Protein AF-A0A7Y2KTC7-F1 (afdb_monomer_lite)

pLDDT: mean 76.43, std 13.85, range [29.02, 93.19]

Structure (mmCIF, N/CA/C/O backbone):
data_AF-A0A7Y2KTC7-F1
#
_entry.id   AF-A0A7Y2KTC7-F1
#
loop_
_atom_site.group_PDB
_atom_site.id
_atom_site.type_symbol
_atom_site.label_atom_id
_atom_site.label_alt_id
_atom_site.label_comp_id
_atom_site.label_asym_id
_atom_site.label_entity_id
_atom_site.label_seq_id
_atom_site.pdbx_PDB_ins_code
_atom_site.Cartn_x
_atom_site.Cartn_y
_atom_site.Cartn_z
_atom_site.occupancy
_atom_site.B_iso_or_equiv
_atom_site.auth_seq_id
_atom_site.auth_comp_id
_atom_site.auth_asym_id
_atom_site.auth_atom_id
_atom_site.pdbx_PDB_model_num
ATOM 1 N N . MET A 1 1 ? -9.717 7.710 -31.235 1.00 51.06 1 MET A N 1
ATOM 2 C CA . MET A 1 1 ? -10.682 7.852 -30.116 1.00 51.06 1 MET A CA 1
ATOM 3 C C . MET A 1 1 ? -11.366 6.528 -29.779 1.00 51.06 1 MET A C 1
ATOM 5 O O . MET A 1 1 ? -11.688 6.333 -28.619 1.00 51.06 1 MET A O 1
ATOM 9 N N . THR A 1 2 ? -11.543 5.620 -30.746 1.00 54.38 2 THR A N 1
ATOM 10 C CA . THR A 1 2 ? -12.075 4.257 -30.553 1.00 54.38 2 THR A CA 1
ATOM 11 C C . THR A 1 2 ? -11.151 3.363 -29.705 1.00 54.38 2 THR A C 1
ATOM 13 O O . THR A 1 2 ? -11.632 2.671 -28.818 1.00 54.38 2 THR A O 1
ATOM 16 N N . ASP A 1 3 ? -9.828 3.496 -29.858 1.00 74.06 3 ASP A N 1
ATOM 17 C CA . ASP A 1 3 ? -8.844 2.606 -29.210 1.00 74.06 3 ASP A CA 1
ATOM 18 C C . ASP A 1 3 ? -8.819 2.660 -27.670 1.00 74.06 3 ASP A C 1
ATOM 20 O O . ASP A 1 3 ? -8.556 1.653 -27.021 1.00 74.06 3 ASP A O 1
ATOM 24 N N . HIS A 1 4 ? -9.120 3.809 -27.050 1.00 81.88 4 HIS A N 1
ATOM 25 C CA . HIS A 1 4 ? -9.095 3.922 -25.581 1.00 81.88 4 HIS A CA 1
ATOM 26 C C . HIS A 1 4 ? -10.311 3.255 -24.928 1.00 81.88 4 HIS A C 1
ATOM 28 O O . HIS A 1 4 ? -10.210 2.731 -23.822 1.00 81.88 4 HIS A O 1
ATOM 34 N N . ILE A 1 5 ? -11.466 3.280 -25.601 1.00 83.12 5 ILE A N 1
ATOM 35 C CA . ILE A 1 5 ? -12.700 2.671 -25.089 1.00 83.12 5 ILE A CA 1
ATOM 36 C C . ILE A 1 5 ? -12.555 1.148 -25.097 1.00 83.12 5 ILE A C 1
ATOM 38 O O . ILE A 1 5 ? -12.873 0.504 -24.099 1.00 83.12 5 ILE A O 1
ATOM 42 N N . ASP A 1 6 ? -12.003 0.595 -26.176 1.00 88.69 6 ASP A N 1
ATOM 43 C CA . ASP A 1 6 ? -11.751 -0.842 -26.297 1.00 88.69 6 ASP A CA 1
ATOM 44 C C . ASP A 1 6 ? -10.731 -1.322 -25.253 1.00 88.69 6 ASP A C 1
ATOM 46 O O . ASP A 1 6 ? -10.907 -2.386 -24.656 1.00 88.69 6 ASP A O 1
ATOM 50 N N . LEU A 1 7 ? -9.704 -0.516 -24.963 1.00 85.44 7 LEU A N 1
ATOM 51 C CA . LEU A 1 7 ? -8.714 -0.825 -23.932 1.00 85.44 7 LEU A CA 1
ATOM 52 C C . LEU A 1 7 ? -9.326 -0.841 -22.521 1.00 85.44 7 LEU A C 1
ATOM 54 O O . LEU A 1 7 ? -9.080 -1.769 -21.753 1.00 85.44 7 LEU A O 1
ATOM 58 N N . ILE A 1 8 ? -10.181 0.135 -22.191 1.00 78.44 8 ILE A N 1
ATOM 59 C CA . ILE A 1 8 ? -10.905 0.171 -20.907 1.00 78.44 8 ILE A CA 1
ATOM 60 C C . ILE A 1 8 ? -11.833 -1.040 -20.768 1.00 78.44 8 ILE A C 1
ATOM 62 O O . ILE A 1 8 ? -11.910 -1.636 -19.696 1.00 78.44 8 ILE A O 1
ATOM 66 N N . GLN A 1 9 ? -12.527 -1.431 -21.838 1.00 80.69 9 GLN A N 1
ATOM 67 C CA . GLN A 1 9 ? -13.406 -2.603 -21.816 1.00 80.69 9 GLN A CA 1
ATOM 68 C C . GLN A 1 9 ? -12.626 -3.904 -21.595 1.00 80.69 9 GLN A C 1
ATOM 70 O O . GLN A 1 9 ? -13.064 -4.757 -20.825 1.00 80.69 9 GLN A O 1
ATOM 75 N N . GLN A 1 10 ? -11.456 -4.047 -22.219 1.00 80.06 10 GLN A N 1
ATOM 76 C CA . GLN A 1 10 ? -10.582 -5.204 -22.011 1.00 80.06 10 GLN A CA 1
ATOM 77 C C . GLN A 1 10 ? -9.998 -5.240 -20.594 1.00 80.06 10 GLN A C 1
ATOM 79 O O . GLN A 1 10 ? -9.960 -6.305 -19.978 1.00 80.06 10 GLN A O 1
ATOM 84 N N . ALA A 1 11 ? -9.590 -4.091 -20.055 1.00 71.56 11 ALA A N 1
ATOM 85 C CA . ALA A 1 11 ? -9.145 -3.966 -18.669 1.00 71.56 11 ALA A CA 1
ATOM 86 C C . ALA A 1 11 ? -10.263 -4.343 -17.684 1.00 71.56 11 ALA A C 1
ATOM 88 O O . ALA A 1 11 ? -10.057 -5.160 -16.791 1.00 71.56 11 ALA A O 1
ATOM 89 N N . ALA A 1 12 ? -11.485 -3.852 -17.907 1.00 69.94 12 ALA A N 1
ATOM 90 C CA . ALA A 1 12 ? -12.654 -4.228 -17.110 1.00 69.94 12 ALA A CA 1
ATOM 91 C C . ALA A 1 12 ? -12.973 -5.735 -17.182 1.00 69.94 12 ALA A C 1
ATOM 93 O O . ALA A 1 12 ? -13.533 -6.291 -16.239 1.00 69.94 12 ALA A O 1
ATOM 94 N N . ALA A 1 13 ? -12.595 -6.404 -18.275 1.00 74.56 13 ALA A N 1
ATOM 95 C CA . ALA A 1 13 ? -12.684 -7.854 -18.424 1.00 74.56 13 ALA A CA 1
ATOM 96 C C . ALA A 1 13 ? -11.501 -8.622 -17.790 1.00 74.56 13 ALA A C 1
ATOM 98 O O . ALA A 1 13 ? -11.444 -9.846 -17.904 1.00 74.56 13 ALA A O 1
ATOM 99 N N . GLY A 1 14 ? -10.568 -7.933 -17.123 1.00 69.75 14 GLY A N 1
ATOM 100 C CA . GLY A 1 14 ? -9.424 -8.525 -16.425 1.00 69.75 14 GLY A CA 1
ATOM 101 C C . GLY A 1 14 ? -8.171 -8.717 -17.283 1.00 69.75 14 GLY A C 1
ATOM 102 O O . GLY A 1 14 ? -7.287 -9.476 -16.897 1.00 69.75 14 GLY A O 1
ATOM 103 N N . SER A 1 15 ? -8.075 -8.069 -18.449 1.00 84.25 15 SER A N 1
ATOM 104 C CA . SER A 1 15 ? -6.897 -8.190 -19.315 1.00 84.25 15 SER A CA 1
ATOM 105 C C . SER A 1 15 ? -5.696 -7.435 -18.741 1.00 84.25 15 SER A C 1
ATOM 107 O O . SER A 1 15 ? -5.665 -6.204 -18.721 1.00 84.25 15 SER A O 1
ATOM 109 N N . THR A 1 16 ? -4.666 -8.176 -18.334 1.00 83.94 16 THR A N 1
ATOM 110 C CA . THR A 1 16 ? -3.418 -7.615 -17.805 1.00 83.94 16 THR A CA 1
ATOM 111 C C . THR A 1 16 ? -2.687 -6.727 -18.813 1.00 83.94 16 THR A C 1
ATOM 113 O O . THR A 1 16 ? -2.241 -5.638 -18.461 1.00 83.94 16 THR A O 1
ATOM 116 N N . SER A 1 17 ? -2.627 -7.127 -20.087 1.00 89.31 17 SER A N 1
ATOM 117 C CA . SER A 1 17 ? -2.012 -6.303 -21.137 1.00 89.31 17 SER A CA 1
ATOM 118 C C . SER A 1 17 ? -2.789 -5.009 -21.382 1.00 89.31 17 SER A C 1
ATOM 120 O O . SER A 1 17 ? -2.190 -3.976 -21.673 1.00 89.31 17 SER A O 1
ATOM 122 N N . ALA A 1 18 ? -4.115 -5.029 -21.204 1.00 85.69 18 ALA A N 1
ATOM 123 C CA . ALA A 1 18 ? -4.920 -3.816 -21.268 1.00 85.69 18 ALA A CA 1
ATOM 124 C C . ALA A 1 18 ? -4.661 -2.891 -20.070 1.00 85.69 18 ALA A C 1
ATOM 126 O O . ALA A 1 18 ? -4.586 -1.677 -20.256 1.00 85.69 18 ALA A O 1
ATOM 127 N N . HIS A 1 19 ? -4.462 -3.441 -18.865 1.00 81.81 19 HIS A N 1
ATOM 128 C CA . HIS A 1 19 ? -4.018 -2.653 -17.712 1.00 81.81 19 HIS A CA 1
ATOM 129 C C . HIS A 1 19 ? -2.671 -1.973 -17.980 1.00 81.81 19 HIS A C 1
ATOM 131 O O . HIS A 1 19 ? -2.561 -0.771 -17.759 1.00 81.81 19 HIS A O 1
ATOM 137 N N . LEU A 1 20 ? -1.683 -2.694 -18.521 1.00 88.88 20 LEU A N 1
ATOM 138 C CA . LEU A 1 20 ? -0.385 -2.113 -18.890 1.00 88.88 20 LEU A CA 1
ATOM 139 C C . LEU A 1 20 ? -0.523 -1.017 -19.957 1.00 88.88 20 LEU A C 1
ATOM 141 O O . LEU A 1 20 ? 0.034 0.064 -19.802 1.00 88.88 20 LEU A O 1
ATOM 145 N N . GLY A 1 21 ? -1.360 -1.223 -20.977 1.00 89.19 21 GLY A N 1
ATOM 146 C CA . GLY A 1 21 ? -1.648 -0.171 -21.956 1.00 89.19 21 GLY A CA 1
ATOM 147 C C . GLY A 1 21 ? -2.273 1.086 -21.329 1.00 89.19 21 GLY A C 1
ATOM 148 O O . GLY A 1 21 ? -1.999 2.203 -21.767 1.00 89.19 21 GLY A O 1
ATOM 149 N N . LEU A 1 22 ? -3.101 0.935 -20.288 1.00 88.00 22 LEU A N 1
ATOM 150 C CA . LEU A 1 22 ? -3.673 2.069 -19.551 1.00 88.00 22 LEU A CA 1
ATOM 151 C C . LEU A 1 22 ? -2.637 2.779 -18.669 1.00 88.00 22 LEU A C 1
ATOM 153 O O . LEU A 1 22 ? -2.739 3.996 -18.502 1.00 88.00 22 LEU A O 1
ATOM 157 N N . VAL A 1 23 ? -1.631 2.059 -18.155 1.00 89.25 23 VAL A N 1
ATOM 158 C CA . VAL A 1 23 ? -0.456 2.661 -17.500 1.00 89.25 23 VAL A CA 1
ATOM 159 C C . VAL A 1 23 ? 0.276 3.571 -18.486 1.00 89.25 23 VAL A C 1
ATOM 161 O O . VAL A 1 23 ? 0.464 4.754 -18.197 1.00 89.25 23 VAL A O 1
ATOM 164 N N . ASP A 1 24 ? 0.604 3.062 -19.675 1.00 92.69 24 ASP A N 1
ATOM 165 C CA . ASP A 1 24 ? 1.323 3.823 -20.703 1.00 92.69 24 ASP A CA 1
ATOM 166 C C . ASP A 1 24 ? 0.548 5.068 -21.150 1.00 92.69 24 ASP A C 1
ATOM 168 O O . ASP A 1 24 ? 1.111 6.163 -21.245 1.00 92.69 24 ASP A O 1
ATOM 172 N N . LEU A 1 25 ? -0.766 4.935 -21.370 1.00 92.75 25 LEU A N 1
ATOM 173 C CA . LEU A 1 25 ? -1.628 6.068 -21.714 1.00 92.75 25 LEU A CA 1
ATOM 174 C C . LEU A 1 25 ? -1.665 7.122 -20.605 1.00 92.75 25 LEU A C 1
ATOM 176 O O . LEU A 1 25 ? -1.622 8.320 -20.899 1.00 92.75 25 LEU A O 1
ATOM 180 N N . ALA A 1 26 ? -1.740 6.698 -19.342 1.00 88.44 26 ALA A N 1
ATOM 181 C CA . ALA A 1 26 ? -1.737 7.612 -18.210 1.00 88.44 26 ALA A CA 1
ATOM 182 C C . ALA A 1 26 ? -0.411 8.379 -18.127 1.00 88.44 26 ALA A C 1
ATOM 184 O O . ALA A 1 26 ? -0.434 9.609 -18.028 1.00 88.44 26 ALA A O 1
ATOM 185 N N . ILE A 1 27 ? 0.733 7.696 -18.246 1.00 90.06 27 ILE A N 1
ATOM 186 C CA . ILE A 1 27 ? 2.069 8.317 -18.255 1.00 90.06 27 ILE A CA 1
ATOM 187 C C . ILE A 1 27 ? 2.203 9.297 -19.431 1.00 90.06 27 ILE A C 1
ATOM 189 O O . ILE A 1 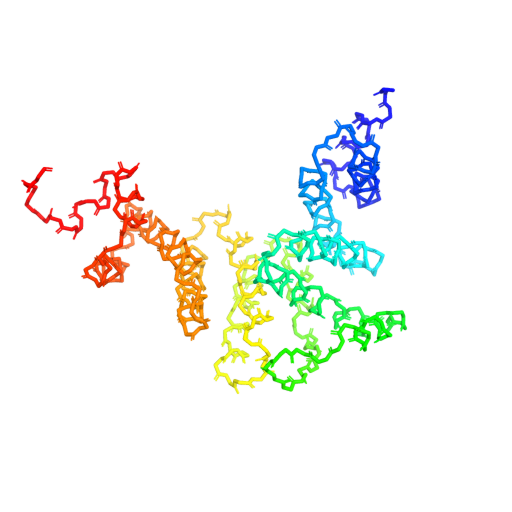27 ? 2.615 10.445 -19.242 1.00 90.06 27 ILE A O 1
ATOM 193 N N . ALA A 1 28 ? 1.785 8.896 -20.635 1.00 91.31 28 ALA A N 1
ATOM 194 C CA . ALA A 1 28 ? 1.835 9.738 -21.831 1.00 91.31 28 ALA A CA 1
ATOM 195 C C . ALA A 1 28 ? 0.956 10.998 -21.712 1.00 91.31 28 ALA A C 1
ATOM 197 O O . ALA A 1 28 ? 1.324 12.075 -22.196 1.00 91.31 28 ALA A O 1
ATOM 198 N N . ALA A 1 29 ? -0.194 10.904 -21.039 1.00 88.44 29 ALA A N 1
ATOM 199 C CA . ALA A 1 29 ? -1.057 12.056 -20.784 1.00 88.44 29 ALA A CA 1
ATOM 200 C C . ALA A 1 29 ? -0.386 13.089 -19.861 1.00 88.44 29 ALA A C 1
ATOM 202 O O . ALA A 1 29 ? -0.484 14.291 -20.121 1.00 88.44 29 ALA A O 1
ATOM 203 N N . GLY A 1 30 ? 0.349 12.634 -18.841 1.00 86.75 30 GLY A N 1
ATOM 204 C CA . GLY A 1 30 ? 1.142 13.504 -17.970 1.00 86.75 30 GLY A CA 1
ATOM 205 C C . GLY A 1 30 ? 2.326 14.131 -18.702 1.00 86.75 30 GLY A C 1
ATOM 206 O O . GLY A 1 30 ? 2.503 15.347 -18.654 1.00 86.75 30 GLY A O 1
ATOM 207 N N . ALA A 1 31 ? 3.091 13.326 -19.446 1.00 89.19 31 ALA A N 1
ATOM 208 C CA . ALA A 1 31 ? 4.251 13.791 -20.211 1.00 89.19 31 ALA A CA 1
ATOM 209 C C . ALA A 1 31 ? 3.885 14.819 -21.296 1.00 89.19 31 ALA A C 1
ATOM 211 O O . ALA A 1 31 ? 4.659 15.732 -21.577 1.00 89.19 31 ALA A O 1
ATOM 212 N N . SER A 1 32 ? 2.695 14.698 -21.892 1.00 92.50 32 SER A N 1
ATOM 213 C CA . SER A 1 32 ? 2.192 15.641 -22.899 1.00 92.50 32 SER A CA 1
ATOM 214 C C . SER A 1 32 ? 1.527 16.892 -22.311 1.00 92.50 32 SER A C 1
ATOM 216 O O . SER A 1 32 ? 1.169 17.797 -23.063 1.00 92.50 32 SER A O 1
ATOM 218 N N . GLY A 1 33 ? 1.341 16.958 -20.987 1.00 90.50 33 GLY A N 1
ATOM 219 C CA . GLY A 1 33 ? 0.631 18.052 -20.318 1.00 90.50 33 GLY A CA 1
ATOM 220 C C . GLY A 1 33 ? -0.887 18.039 -20.528 1.00 90.50 33 GLY A C 1
ATOM 221 O O . GLY A 1 33 ? -1.554 19.030 -20.236 1.00 90.50 33 GLY A O 1
ATOM 222 N N . SER A 1 34 ? -1.444 16.929 -21.024 1.00 88.81 34 SER A N 1
ATOM 223 C CA . SER A 1 34 ? -2.890 16.768 -21.234 1.00 88.81 34 SER A CA 1
ATOM 224 C C . SER A 1 34 ? -3.669 16.672 -19.915 1.00 88.81 34 SER A C 1
ATOM 226 O O . SER A 1 34 ? -4.859 16.980 -19.876 1.00 88.81 34 SER A O 1
ATOM 228 N N . CYS A 1 35 ? -3.006 16.268 -18.830 1.00 90.25 35 CYS A N 1
ATOM 229 C CA . CYS A 1 35 ? -3.513 16.323 -17.459 1.00 90.25 35 CYS A CA 1
ATOM 230 C C . CYS A 1 35 ? -2.395 16.719 -16.486 1.00 90.25 35 CYS A C 1
ATOM 232 O O . CYS A 1 35 ? -1.223 16.816 -16.866 1.00 90.25 35 CYS A O 1
ATOM 234 N N . ARG A 1 36 ? -2.740 16.976 -15.216 1.00 88.56 36 ARG A N 1
ATOM 235 C CA . ARG A 1 36 ? -1.712 17.269 -14.209 1.00 88.56 36 ARG A CA 1
ATOM 236 C C . ARG A 1 36 ? -0.870 16.019 -13.971 1.00 88.56 36 ARG A C 1
ATOM 238 O O . ARG A 1 36 ? -1.403 14.918 -13.888 1.00 88.56 36 ARG A O 1
ATOM 245 N N . GLN A 1 37 ? 0.432 16.197 -13.763 1.00 87.94 37 GLN A N 1
ATOM 246 C CA . GLN A 1 37 ? 1.355 15.080 -13.543 1.00 87.94 37 GLN A CA 1
ATOM 247 C C . GLN A 1 37 ? 0.922 14.170 -12.381 1.00 87.94 37 GLN A C 1
ATOM 249 O O . GLN A 1 37 ? 0.981 12.955 -12.504 1.00 87.94 37 GLN A O 1
ATOM 254 N N . ILE A 1 38 ? 0.397 14.737 -11.291 1.00 87.50 38 ILE A N 1
ATOM 255 C CA . ILE A 1 38 ? -0.149 13.956 -10.170 1.00 87.50 38 ILE A CA 1
ATOM 256 C C . ILE A 1 38 ? -1.364 13.101 -10.562 1.00 87.50 38 ILE A C 1
ATOM 258 O O . ILE A 1 38 ? -1.485 11.970 -10.109 1.00 87.50 38 ILE A O 1
ATOM 262 N N . GLU A 1 39 ? -2.250 13.611 -11.420 1.00 81.88 39 GLU A N 1
ATOM 263 C CA . GLU A 1 39 ? -3.435 12.878 -11.886 1.00 81.88 39 GLU A CA 1
ATOM 264 C C . GLU A 1 39 ? -3.020 11.730 -12.814 1.00 81.88 39 GLU A C 1
ATOM 266 O O . GLU A 1 39 ? -3.507 10.612 -12.676 1.00 81.88 39 GLU A O 1
ATOM 271 N N . SER A 1 40 ? -2.069 12.003 -13.714 1.00 90.31 40 SER A N 1
ATOM 272 C CA . SER A 1 40 ? -1.432 11.007 -14.581 1.00 90.31 40 SER A CA 1
ATOM 273 C C . SER A 1 40 ? -0.779 9.886 -13.772 1.00 90.31 40 SER A C 1
ATOM 275 O O . SER A 1 40 ? -1.088 8.717 -13.992 1.00 90.31 40 SER A O 1
ATOM 277 N N . LEU A 1 41 ? 0.073 10.228 -12.802 1.00 88.69 41 LEU A N 1
ATOM 278 C CA . LEU A 1 41 ? 0.790 9.235 -12.009 1.00 88.69 41 LEU A CA 1
ATOM 279 C C . LEU A 1 41 ? -0.152 8.441 -11.093 1.00 88.69 41 LEU A C 1
ATOM 281 O O . LEU A 1 41 ? 0.028 7.237 -10.959 1.00 88.69 41 LEU A O 1
ATOM 285 N N . ALA A 1 42 ? -1.182 9.064 -10.512 1.00 81.00 42 ALA A N 1
ATOM 286 C CA . ALA A 1 42 ? -2.177 8.353 -9.704 1.00 81.00 42 ALA A CA 1
ATOM 287 C C . ALA A 1 42 ? -3.017 7.370 -10.542 1.00 81.00 42 ALA A C 1
ATOM 289 O O . ALA A 1 42 ? -3.315 6.255 -10.103 1.00 81.00 42 ALA A O 1
ATOM 290 N N . ALA A 1 43 ? -3.379 7.757 -11.770 1.00 76.94 43 ALA A N 1
ATOM 291 C CA . ALA A 1 43 ? -4.053 6.860 -12.703 1.00 76.94 43 ALA A CA 1
ATOM 292 C C . ALA A 1 43 ? -3.138 5.698 -13.121 1.00 76.94 43 ALA A C 1
ATOM 294 O O . ALA A 1 43 ? -3.562 4.544 -13.070 1.00 76.94 43 ALA A O 1
ATOM 295 N N . ALA A 1 44 ? -1.880 5.987 -13.471 1.00 85.94 44 ALA A N 1
ATOM 296 C CA . ALA A 1 44 ? -0.882 4.974 -13.804 1.00 85.94 44 ALA A CA 1
ATOM 297 C C . ALA A 1 44 ? -0.671 3.990 -12.643 1.00 85.94 44 ALA A C 1
ATOM 299 O O . ALA A 1 44 ? -0.659 2.783 -12.855 1.00 85.94 44 ALA A O 1
ATOM 300 N N . GLU A 1 45 ? -0.584 4.492 -11.409 1.00 87.94 45 GLU A N 1
ATOM 301 C CA . GLU A 1 45 ? -0.405 3.676 -10.206 1.00 87.94 45 GLU A CA 1
ATOM 302 C C . GLU A 1 45 ? -1.578 2.709 -10.026 1.00 87.94 45 GLU A C 1
ATOM 304 O O . GLU A 1 45 ? -1.379 1.516 -9.805 1.00 87.94 45 GLU A O 1
ATOM 309 N N . THR A 1 46 ? -2.805 3.203 -10.198 1.00 78.81 46 THR A N 1
ATOM 310 C CA . THR A 1 46 ? -4.022 2.388 -10.088 1.00 78.81 46 THR A CA 1
ATOM 311 C C . THR A 1 46 ? -4.001 1.218 -11.074 1.00 78.81 46 THR A C 1
ATOM 313 O O . THR A 1 46 ? -4.214 0.070 -10.681 1.00 78.81 46 THR A O 1
ATOM 316 N N . TRP A 1 47 ? -3.703 1.483 -12.348 1.00 81.06 47 TRP A N 1
ATOM 317 C CA . TRP A 1 47 ? -3.661 0.439 -13.373 1.00 81.06 47 TRP A CA 1
ATOM 318 C C . TRP A 1 47 ? -2.477 -0.514 -13.200 1.00 81.06 47 TRP A C 1
ATOM 320 O O . TRP A 1 47 ? -2.640 -1.720 -13.375 1.00 81.06 47 TRP A O 1
ATOM 330 N N . ALA A 1 48 ? -1.315 -0.009 -12.783 1.00 81.50 48 ALA A N 1
ATOM 331 C CA . ALA A 1 48 ? -0.139 -0.834 -12.532 1.00 81.50 48 ALA A CA 1
ATOM 332 C C . ALA A 1 48 ? -0.360 -1.790 -11.352 1.00 81.50 48 ALA A C 1
ATOM 334 O O . ALA A 1 48 ? 0.024 -2.954 -11.429 1.00 81.50 48 ALA A O 1
ATOM 335 N N . ARG A 1 49 ? -1.051 -1.347 -10.292 1.00 82.81 49 ARG A N 1
ATOM 336 C CA . ARG A 1 49 ? -1.458 -2.213 -9.172 1.00 82.81 49 ARG A CA 1
ATOM 337 C C . ARG A 1 49 ? -2.388 -3.337 -9.634 1.00 82.81 49 ARG A C 1
ATOM 339 O O . ARG A 1 49 ? -2.199 -4.485 -9.237 1.00 82.81 49 ARG A O 1
ATOM 346 N N . LEU A 1 50 ? -3.363 -3.020 -10.489 1.00 74.06 50 LEU A N 1
ATOM 347 C CA . LEU A 1 50 ? -4.284 -4.013 -11.055 1.00 74.06 50 LEU A CA 1
ATOM 348 C C . LEU A 1 50 ? -3.566 -5.017 -11.964 1.00 74.06 50 LEU A C 1
ATOM 350 O O . LEU A 1 50 ? -3.870 -6.206 -11.915 1.00 74.06 50 LEU A O 1
ATOM 354 N N . ALA A 1 51 ? -2.592 -4.567 -12.757 1.00 76.06 51 ALA A N 1
ATOM 355 C CA . ALA A 1 51 ? -1.750 -5.458 -13.547 1.00 76.06 51 ALA A CA 1
ATOM 356 C C . ALA A 1 51 ? -0.898 -6.366 -12.640 1.00 76.06 51 ALA A C 1
ATOM 358 O O . ALA A 1 51 ? -0.914 -7.588 -12.786 1.00 76.06 51 ALA A O 1
ATOM 359 N N . ALA A 1 52 ? -0.201 -5.780 -11.659 1.00 80.81 52 ALA A N 1
ATOM 360 C CA . ALA A 1 52 ? 0.721 -6.483 -10.766 1.00 80.81 52 ALA A CA 1
ATOM 361 C C . ALA A 1 52 ? 0.032 -7.539 -9.890 1.00 80.81 52 ALA A C 1
ATOM 363 O O . ALA A 1 52 ? 0.659 -8.538 -9.533 1.00 80.81 52 ALA A O 1
ATOM 364 N N . ALA A 1 53 ? -1.267 -7.381 -9.610 1.00 69.69 53 ALA A N 1
ATOM 365 C CA . ALA A 1 53 ? -2.077 -8.404 -8.949 1.00 69.69 53 ALA A CA 1
ATOM 366 C C . ALA A 1 53 ? -2.101 -9.743 -9.716 1.00 69.69 53 ALA A C 1
ATOM 368 O O . ALA A 1 53 ? -2.277 -10.792 -9.103 1.00 69.69 53 ALA A O 1
ATOM 369 N N . GLY A 1 54 ? -1.861 -9.737 -11.033 1.00 69.12 54 GLY A N 1
ATOM 370 C CA . GLY A 1 54 ? -1.687 -10.953 -11.835 1.00 69.12 54 GLY A CA 1
ATOM 371 C C . GLY A 1 54 ? -0.402 -11.737 -11.527 1.00 69.12 54 GLY A C 1
ATOM 372 O O . GLY A 1 54 ? -0.279 -12.887 -11.945 1.00 69.12 54 GLY A O 1
ATOM 373 N N . GLY A 1 55 ? 0.546 -11.147 -10.790 1.00 69.56 55 GLY A N 1
ATOM 374 C CA . GLY A 1 55 ? 1.758 -11.810 -10.300 1.00 69.56 55 GLY A CA 1
ATOM 375 C C . GLY A 1 55 ? 2.879 -11.994 -11.329 1.00 69.56 55 GLY A C 1
ATOM 376 O O . GLY A 1 55 ? 3.879 -12.639 -11.020 1.00 69.56 55 GLY A O 1
ATOM 377 N N . GLY A 1 56 ? 2.743 -11.451 -12.541 1.00 80.94 56 GLY A N 1
ATOM 378 C CA . GLY A 1 56 ? 3.783 -11.539 -13.566 1.00 80.94 56 GLY A CA 1
ATOM 379 C C . GLY A 1 56 ? 4.929 -10.541 -13.348 1.00 80.94 56 GLY A C 1
ATOM 380 O O . GLY A 1 56 ? 4.794 -9.527 -12.655 1.00 80.94 56 GLY A O 1
ATOM 381 N N . LYS A 1 57 ? 6.110 -10.860 -13.897 1.00 88.00 57 LYS A N 1
ATOM 382 C CA . LYS A 1 57 ? 7.319 -10.029 -13.744 1.00 88.00 57 LYS A CA 1
ATOM 383 C C . LYS A 1 57 ? 7.168 -8.670 -14.422 1.00 88.00 57 LYS A C 1
ATOM 385 O O . LYS A 1 57 ? 7.562 -7.657 -13.856 1.00 88.00 57 LYS A O 1
ATOM 390 N N . GLU A 1 58 ? 6.611 -8.651 -15.630 1.00 89.38 58 GLU A N 1
ATOM 391 C CA . GLU A 1 58 ? 6.446 -7.432 -16.427 1.00 89.38 58 GLU A CA 1
ATOM 392 C C . GLU A 1 58 ? 5.540 -6.424 -15.713 1.00 89.38 58 GLU A C 1
ATOM 394 O O . GLU A 1 58 ? 5.859 -5.241 -15.612 1.00 89.38 58 GLU A O 1
ATOM 399 N N . GLU A 1 59 ? 4.467 -6.911 -15.104 1.00 86.75 59 GLU A N 1
ATOM 400 C CA . GLU A 1 59 ? 3.507 -6.095 -14.379 1.00 86.75 59 GLU A CA 1
ATOM 401 C C . GLU A 1 59 ? 4.078 -5.528 -13.082 1.00 86.75 59 GLU A C 1
ATOM 403 O O . GLU A 1 59 ? 3.876 -4.356 -12.763 1.00 86.75 59 GLU A O 1
ATOM 408 N N . ASN A 1 60 ? 4.835 -6.341 -12.344 1.00 84.75 60 ASN A N 1
ATOM 409 C CA . ASN A 1 60 ? 5.524 -5.879 -11.146 1.00 84.75 60 ASN A CA 1
ATOM 410 C C . ASN A 1 60 ? 6.624 -4.857 -11.486 1.00 84.75 60 ASN A C 1
ATOM 412 O O . ASN A 1 60 ? 6.792 -3.887 -10.749 1.00 84.75 60 ASN A O 1
ATOM 416 N N . ARG A 1 61 ? 7.320 -4.998 -12.624 1.00 90.69 61 ARG A N 1
ATOM 417 C CA . ARG A 1 61 ? 8.266 -3.981 -13.124 1.00 90.69 61 ARG A CA 1
ATOM 418 C C . ARG A 1 61 ? 7.562 -2.669 -13.467 1.00 90.69 61 ARG A C 1
ATOM 420 O O . ARG A 1 61 ? 8.053 -1.608 -13.085 1.00 90.69 61 ARG A O 1
ATOM 427 N N . ALA A 1 62 ? 6.412 -2.731 -14.140 1.00 89.31 62 ALA A N 1
ATOM 428 C CA . ALA A 1 62 ? 5.616 -1.544 -14.447 1.00 89.31 62 ALA A CA 1
ATOM 429 C C . ALA A 1 62 ? 5.184 -0.815 -13.165 1.00 89.31 62 ALA A C 1
ATOM 431 O O . ALA A 1 62 ? 5.321 0.405 -13.071 1.00 89.31 62 ALA A O 1
ATOM 432 N N . LEU A 1 63 ? 4.746 -1.560 -12.143 1.00 90.50 63 LEU A N 1
ATOM 433 C CA . LEU A 1 63 ? 4.423 -0.995 -10.834 1.00 90.50 63 LEU A CA 1
ATOM 434 C C . LEU A 1 63 ? 5.637 -0.327 -10.178 1.00 90.50 63 LEU A C 1
ATOM 436 O O . LEU A 1 63 ? 5.514 0.813 -9.737 1.00 90.50 63 LEU A O 1
ATOM 440 N N . VAL A 1 64 ? 6.809 -0.974 -10.159 1.00 91.81 64 VAL A N 1
ATOM 441 C CA . VAL A 1 64 ? 8.046 -0.363 -9.633 1.00 91.81 64 VAL A CA 1
ATOM 442 C C . VAL A 1 64 ? 8.352 0.954 -10.342 1.00 91.81 64 VAL A C 1
ATOM 444 O O . VAL A 1 64 ? 8.580 1.959 -9.673 1.00 91.81 64 VAL A O 1
ATOM 447 N N . GLY A 1 65 ? 8.309 0.978 -11.677 1.00 92.25 65 GLY A N 1
ATOM 448 C CA . GLY A 1 65 ? 8.575 2.193 -12.450 1.00 92.25 65 GLY A CA 1
ATOM 449 C C . GLY A 1 65 ? 7.630 3.342 -12.089 1.00 92.25 65 GLY A C 1
ATOM 450 O O . GLY A 1 65 ? 8.072 4.475 -11.902 1.00 92.25 65 GLY A O 1
ATOM 451 N N . VAL A 1 66 ? 6.336 3.051 -11.918 1.00 92.62 66 VAL A N 1
ATOM 452 C CA . VAL A 1 66 ? 5.352 4.061 -11.505 1.00 92.62 66 VAL A CA 1
ATOM 453 C C . VAL A 1 66 ? 5.584 4.535 -10.069 1.00 92.62 66 VAL A C 1
ATOM 455 O O . VAL A 1 66 ? 5.512 5.736 -9.818 1.00 92.62 66 VAL A O 1
ATOM 458 N N . LEU A 1 67 ? 5.884 3.631 -9.132 1.00 91.25 67 LEU A N 1
ATOM 459 C CA . LEU A 1 67 ? 6.160 3.988 -7.736 1.00 91.25 67 LEU A CA 1
ATOM 460 C C . LEU A 1 67 ? 7.405 4.880 -7.623 1.00 91.25 67 LEU A C 1
ATOM 462 O O . LEU A 1 67 ? 7.364 5.896 -6.935 1.00 91.25 67 LEU A O 1
ATOM 466 N N . LEU A 1 68 ? 8.479 4.574 -8.354 1.00 93.19 68 LEU A N 1
ATOM 467 C CA . LEU A 1 68 ? 9.676 5.421 -8.380 1.00 93.19 68 LEU A CA 1
ATOM 468 C C . LEU A 1 68 ? 9.389 6.791 -9.014 1.00 93.19 68 LEU A C 1
ATOM 470 O O . LEU A 1 68 ? 9.785 7.815 -8.463 1.00 93.19 68 LEU A O 1
ATOM 474 N N . ALA A 1 69 ? 8.600 6.848 -10.091 1.00 91.44 69 ALA A N 1
ATOM 475 C CA . ALA A 1 69 ? 8.163 8.121 -10.670 1.00 91.44 69 ALA A CA 1
ATOM 476 C C . ALA A 1 69 ? 7.274 8.940 -9.708 1.00 91.44 69 ALA A C 1
ATOM 478 O O . ALA A 1 69 ? 7.357 10.173 -9.673 1.00 91.44 69 ALA A O 1
ATOM 479 N N . ARG A 1 70 ? 6.428 8.281 -8.896 1.00 90.62 70 ARG A N 1
ATOM 480 C CA . ARG A 1 70 ? 5.689 8.935 -7.801 1.00 90.62 70 ARG A CA 1
ATOM 481 C C . ARG A 1 70 ? 6.664 9.488 -6.767 1.00 90.62 70 ARG A C 1
ATOM 483 O O . ARG A 1 70 ? 6.507 10.645 -6.387 1.00 90.62 70 ARG A O 1
ATOM 490 N N . ALA A 1 71 ? 7.668 8.715 -6.359 1.00 89.12 71 ALA A N 1
ATOM 491 C CA . ALA A 1 71 ? 8.664 9.161 -5.393 1.00 89.12 71 ALA A CA 1
ATOM 492 C C . ALA A 1 71 ? 9.416 10.410 -5.876 1.00 89.12 71 ALA A C 1
ATOM 494 O O . ALA A 1 71 ? 9.430 11.424 -5.179 1.00 89.12 71 ALA A O 1
ATOM 495 N N . GLU A 1 72 ? 9.933 10.393 -7.105 1.00 90.88 72 GLU A N 1
ATOM 496 C CA . GLU A 1 72 ? 10.603 11.545 -7.722 1.00 90.88 72 GLU A CA 1
ATOM 497 C C . GLU A 1 72 ? 9.703 12.789 -7.771 1.00 90.88 72 GLU A C 1
ATOM 499 O O . GLU A 1 72 ? 10.132 13.903 -7.449 1.00 90.88 72 GLU A O 1
ATOM 504 N N . PHE A 1 73 ? 8.427 12.610 -8.130 1.00 89.31 73 PHE A N 1
ATOM 505 C CA . PHE A 1 73 ? 7.459 13.701 -8.133 1.00 89.31 73 PHE A CA 1
ATOM 506 C C . PHE A 1 73 ? 7.259 14.292 -6.731 1.00 89.31 73 PHE A C 1
ATOM 508 O O . PHE A 1 73 ? 7.250 15.516 -6.578 1.00 89.31 73 PHE A O 1
ATOM 515 N N . GLU A 1 74 ? 7.126 13.460 -5.700 1.00 88.69 74 GLU A N 1
ATOM 516 C CA . GLU A 1 74 ? 6.974 13.926 -4.319 1.00 88.69 74 GLU A CA 1
ATOM 517 C C . GLU A 1 74 ? 8.252 14.633 -3.817 1.00 88.69 74 GLU A C 1
ATOM 519 O O . GLU A 1 74 ? 8.150 15.705 -3.211 1.00 88.69 74 GLU A O 1
ATOM 524 N N . ILE A 1 75 ? 9.452 14.140 -4.166 1.00 87.56 75 ILE A N 1
ATOM 525 C CA . ILE A 1 75 ? 10.737 14.819 -3.891 1.00 87.56 75 ILE A CA 1
ATOM 526 C C . ILE A 1 75 ? 10.746 16.221 -4.504 1.00 87.56 75 ILE A C 1
ATOM 528 O O . ILE A 1 75 ? 11.083 17.189 -3.820 1.00 87.56 75 ILE A O 1
ATOM 532 N N . SER A 1 76 ? 10.319 16.360 -5.764 1.00 86.56 76 SER A N 1
ATOM 533 C CA . SER A 1 76 ? 10.279 17.657 -6.459 1.00 86.56 76 SER A CA 1
ATOM 534 C C . SER A 1 76 ? 9.370 18.689 -5.773 1.00 86.56 76 SER A C 1
ATOM 536 O O . SER A 1 76 ? 9.542 19.897 -5.946 1.00 86.56 76 SER A O 1
ATOM 538 N N . ARG A 1 77 ? 8.417 18.218 -4.958 1.00 86.19 77 ARG A N 1
ATOM 539 C CA . ARG A 1 77 ? 7.487 19.034 -4.168 1.00 86.19 77 ARG A CA 1
ATOM 540 C C . ARG A 1 77 ? 7.902 19.177 -2.703 1.00 86.19 77 ARG A C 1
ATOM 542 O O . ARG A 1 77 ? 7.111 19.680 -1.905 1.00 86.19 77 ARG A O 1
ATOM 549 N N . CYS A 1 78 ? 9.112 18.745 -2.351 1.00 83.12 78 CYS A N 1
ATOM 550 C CA . CYS A 1 78 ? 9.622 18.684 -0.981 1.00 83.12 78 CYS A CA 1
ATOM 551 C C . CYS A 1 78 ? 8.770 17.805 -0.044 1.00 83.12 78 CYS A C 1
ATOM 553 O O . CYS A 1 78 ? 8.816 17.974 1.174 1.00 83.12 78 CYS A O 1
ATOM 555 N N . ALA A 1 79 ? 8.013 16.850 -0.590 1.00 82.38 79 ALA A N 1
ATOM 556 C CA . ALA A 1 79 ? 7.238 15.867 0.161 1.00 82.38 79 ALA A CA 1
ATOM 557 C C . ALA A 1 79 ? 8.072 14.591 0.379 1.00 82.38 79 ALA A C 1
ATOM 559 O O . ALA A 1 79 ? 7.688 13.497 -0.029 1.00 82.38 79 ALA A O 1
ATOM 560 N N . VAL A 1 80 ? 9.238 14.747 1.019 1.00 81.62 80 VAL A N 1
ATOM 561 C CA . VAL A 1 80 ? 10.256 13.687 1.192 1.00 81.62 80 VAL A CA 1
ATOM 562 C C . VAL A 1 80 ? 9.676 12.420 1.826 1.00 81.62 80 VAL A C 1
ATOM 564 O O . VAL A 1 80 ? 10.032 11.320 1.424 1.00 81.62 80 VAL A O 1
ATOM 567 N N . TYR A 1 81 ? 8.733 12.560 2.758 1.00 75.00 81 TYR A N 1
ATOM 568 C CA . TYR A 1 81 ? 8.064 11.412 3.365 1.00 75.00 81 TYR A CA 1
ATOM 569 C C . TYR A 1 81 ? 7.257 10.584 2.360 1.00 75.00 81 TYR A C 1
ATOM 571 O O . TYR A 1 81 ? 7.410 9.369 2.289 1.00 75.00 81 TYR A O 1
ATOM 579 N N . ASN A 1 82 ? 6.412 11.235 1.554 1.00 78.94 82 ASN A N 1
ATOM 580 C CA . ASN A 1 82 ? 5.614 10.526 0.555 1.00 78.94 82 ASN A CA 1
ATOM 581 C C . ASN A 1 82 ? 6.533 9.802 -0.432 1.00 78.94 82 ASN A C 1
ATOM 583 O O . ASN A 1 82 ? 6.229 8.692 -0.856 1.00 78.94 82 ASN A O 1
ATOM 587 N N . ALA A 1 83 ? 7.674 10.411 -0.762 1.00 84.88 83 ALA A N 1
ATOM 588 C CA . ALA A 1 83 ? 8.681 9.763 -1.583 1.00 84.88 83 ALA A CA 1
ATOM 589 C C . ALA A 1 83 ? 9.243 8.499 -0.927 1.00 84.88 83 ALA A C 1
ATOM 591 O O . ALA A 1 83 ? 9.227 7.448 -1.558 1.00 84.88 83 ALA A O 1
ATOM 592 N N . GLN A 1 84 ? 9.635 8.566 0.348 1.00 83.44 84 GLN A N 1
ATOM 593 C CA . GLN A 1 84 ? 10.103 7.399 1.104 1.00 83.44 84 GLN A CA 1
ATOM 594 C C . GLN A 1 84 ? 9.044 6.295 1.189 1.00 83.44 84 GLN A C 1
ATOM 596 O O . GLN A 1 84 ? 9.381 5.116 1.118 1.00 83.44 84 GLN A O 1
ATOM 601 N N . TRP A 1 85 ? 7.763 6.657 1.293 1.00 81.94 85 TRP A N 1
ATOM 602 C CA . TRP A 1 85 ? 6.663 5.694 1.274 1.00 81.94 85 TRP A CA 1
ATOM 603 C C . TRP A 1 85 ? 6.595 4.935 -0.058 1.00 81.94 85 TRP A C 1
ATOM 605 O O . TRP A 1 85 ? 6.525 3.704 -0.077 1.00 81.94 85 TRP A O 1
ATOM 615 N N . TYR A 1 86 ? 6.677 5.664 -1.176 1.00 85.50 86 TYR A N 1
ATOM 616 C CA . TYR A 1 86 ? 6.701 5.084 -2.518 1.00 85.50 86 TYR A CA 1
ATOM 617 C C . TYR A 1 86 ? 7.969 4.262 -2.788 1.00 85.50 86 TYR A C 1
ATOM 619 O O . TYR A 1 86 ? 7.880 3.183 -3.373 1.00 85.50 86 TYR A O 1
ATOM 627 N N . GLU A 1 87 ? 9.132 4.718 -2.324 1.00 87.31 87 GLU A N 1
ATOM 628 C CA . GLU A 1 87 ? 10.397 3.978 -2.412 1.00 87.31 87 GLU A CA 1
ATOM 629 C C . GLU A 1 87 ? 10.368 2.694 -1.578 1.00 87.31 87 GLU A C 1
ATOM 631 O O . GLU A 1 87 ? 10.815 1.649 -2.050 1.00 87.31 87 GLU A O 1
ATOM 636 N N . GLY A 1 88 ? 9.810 2.741 -0.365 1.00 80.69 88 GLY A N 1
ATOM 637 C CA . GLY A 1 88 ? 9.621 1.567 0.487 1.00 80.69 88 GLY A CA 1
ATOM 638 C C . GLY A 1 88 ? 8.735 0.520 -0.186 1.00 80.69 88 GLY A C 1
ATOM 639 O O . GLY A 1 88 ? 9.049 -0.672 -0.178 1.00 80.69 88 GLY A O 1
ATOM 640 N N . GLU A 1 89 ? 7.669 0.956 -0.860 1.00 83.62 89 GLU A N 1
ATOM 641 C CA . GLU A 1 89 ? 6.841 0.044 -1.643 1.00 83.62 89 GLU A CA 1
ATOM 642 C C . GLU A 1 89 ? 7.572 -0.516 -2.870 1.00 83.62 89 GLU A C 1
ATOM 644 O O . GLU A 1 89 ? 7.546 -1.727 -3.104 1.00 83.62 89 GLU A O 1
ATOM 649 N N . ALA A 1 90 ? 8.255 0.339 -3.638 1.00 87.44 90 ALA A N 1
ATOM 650 C CA . ALA A 1 90 ? 9.023 -0.074 -4.810 1.00 87.44 90 ALA A CA 1
ATOM 651 C C . ALA A 1 90 ? 10.093 -1.107 -4.431 1.00 87.44 90 ALA A C 1
ATOM 653 O O . ALA A 1 90 ? 10.234 -2.129 -5.101 1.00 87.44 90 ALA A O 1
ATOM 654 N N . ARG A 1 91 ? 10.783 -0.894 -3.306 1.00 87.00 91 ARG A N 1
ATOM 655 C CA . ARG A 1 91 ? 11.766 -1.817 -2.729 1.00 87.00 91 ARG A CA 1
ATOM 656 C C . ARG A 1 91 ? 11.179 -3.199 -2.472 1.00 87.00 91 ARG A C 1
ATOM 658 O O . ARG A 1 91 ? 11.788 -4.200 -2.852 1.00 87.00 91 ARG A O 1
ATOM 665 N N . ARG A 1 92 ? 9.987 -3.267 -1.879 1.00 80.31 92 ARG A N 1
ATOM 666 C CA . ARG A 1 92 ? 9.294 -4.534 -1.622 1.00 80.31 92 ARG A CA 1
ATOM 667 C C . ARG A 1 92 ? 8.988 -5.285 -2.917 1.00 80.31 92 ARG A C 1
ATOM 669 O O . ARG A 1 92 ? 9.207 -6.492 -3.005 1.00 80.31 92 ARG A O 1
ATOM 676 N N . VAL A 1 93 ? 8.496 -4.577 -3.935 1.00 84.38 93 VAL A N 1
ATOM 677 C CA . VAL A 1 93 ? 8.192 -5.176 -5.246 1.00 84.38 93 VAL A CA 1
ATOM 678 C C . VAL A 1 93 ? 9.479 -5.581 -5.981 1.00 84.38 93 VAL A C 1
ATOM 680 O O . VAL A 1 93 ? 9.519 -6.621 -6.631 1.00 84.38 93 VAL A O 1
ATOM 683 N N . LEU A 1 94 ? 10.576 -4.841 -5.819 1.00 87.31 94 LEU A N 1
ATOM 684 C CA . LEU A 1 94 ? 11.889 -5.235 -6.334 1.00 87.31 94 LEU A CA 1
ATOM 685 C C . LEU A 1 94 ? 12.403 -6.518 -5.674 1.00 87.31 94 LEU A C 1
ATOM 687 O O . LEU A 1 94 ? 12.862 -7.413 -6.378 1.00 87.31 94 LEU A O 1
ATOM 691 N N . LYS A 1 95 ? 12.264 -6.675 -4.351 1.00 82.94 95 LYS A N 1
ATOM 692 C CA . LYS A 1 95 ? 12.592 -7.940 -3.668 1.00 82.94 95 LYS A CA 1
ATOM 693 C C . LYS A 1 95 ? 11.752 -9.104 -4.189 1.00 82.94 95 LYS A C 1
ATOM 695 O O . LYS A 1 95 ? 12.287 -10.192 -4.394 1.00 82.94 95 LYS A O 1
ATOM 700 N N . LEU A 1 96 ? 10.462 -8.867 -4.445 1.00 79.75 96 LEU A N 1
ATOM 701 C CA . LEU A 1 96 ? 9.577 -9.848 -5.075 1.00 79.75 96 LEU A CA 1
ATOM 702 C C . LEU A 1 96 ? 10.153 -10.304 -6.424 1.00 79.75 96 LEU A C 1
ATOM 704 O O . LEU A 1 96 ? 10.312 -11.497 -6.662 1.00 79.75 96 LEU A O 1
ATOM 708 N N . LEU A 1 97 ? 10.517 -9.352 -7.283 1.00 84.12 97 LEU A N 1
ATOM 709 C CA . LEU A 1 97 ? 11.109 -9.622 -8.591 1.00 84.12 97 LEU A CA 1
ATOM 710 C C . LEU A 1 97 ? 12.455 -10.358 -8.481 1.00 84.12 97 LEU A C 1
ATOM 712 O O . LEU A 1 97 ? 12.685 -11.311 -9.225 1.00 84.12 97 LEU A O 1
ATOM 716 N N . VAL A 1 98 ? 13.313 -9.992 -7.523 1.00 85.06 98 VAL A N 1
ATOM 717 C CA . VAL A 1 98 ? 14.586 -10.690 -7.266 1.00 85.06 98 VAL A CA 1
ATOM 718 C C . VAL A 1 98 ? 14.355 -12.159 -6.916 1.00 85.06 98 VAL A C 1
ATOM 720 O O . VAL A 1 98 ? 15.052 -13.016 -7.456 1.00 85.06 98 VAL A O 1
ATOM 723 N N . ALA A 1 99 ? 13.369 -12.471 -6.069 1.00 79.25 99 ALA A N 1
ATOM 724 C CA . ALA A 1 99 ? 13.033 -13.860 -5.740 1.00 79.25 99 ALA A CA 1
ATOM 725 C C . ALA A 1 99 ? 12.395 -14.629 -6.907 1.00 79.25 99 ALA A C 1
ATOM 727 O O . ALA A 1 99 ? 12.390 -15.857 -6.902 1.00 79.25 99 ALA A O 1
ATOM 728 N N . LEU A 1 100 ? 11.890 -13.928 -7.924 1.00 79.75 100 LEU A N 1
ATOM 729 C CA . LEU A 1 100 ? 11.456 -14.530 -9.182 1.00 79.75 100 LEU A CA 1
ATOM 730 C C . LEU A 1 100 ? 12.611 -14.695 -10.184 1.00 79.75 100 LEU A C 1
ATOM 732 O O . LEU A 1 100 ? 12.342 -15.000 -11.342 1.00 79.75 100 LEU A O 1
ATOM 736 N N . ASP A 1 101 ? 13.873 -14.497 -9.795 1.00 84.75 101 ASP A N 1
ATOM 737 C CA . ASP A 1 101 ? 15.049 -14.502 -10.679 1.00 84.75 101 ASP A CA 1
ATOM 738 C C . ASP A 1 101 ? 14.993 -13.407 -11.760 1.00 84.75 101 ASP A C 1
ATOM 740 O O . ASP A 1 101 ? 15.177 -13.647 -12.958 1.00 84.75 101 ASP A O 1
ATOM 744 N N . ASP A 1 102 ? 14.663 -12.183 -11.359 1.00 85.25 102 ASP A N 1
ATOM 745 C CA . ASP A 1 102 ? 14.754 -10.995 -12.203 1.00 85.25 102 ASP A CA 1
ATOM 746 C C . ASP A 1 102 ? 16.103 -10.282 -11.999 1.00 85.25 102 ASP A C 1
ATOM 748 O O . ASP A 1 102 ? 16.376 -9.722 -10.935 1.00 85.25 102 ASP A O 1
ATOM 752 N N . ALA A 1 103 ? 16.971 -10.332 -13.015 1.00 84.50 103 ALA A N 1
ATOM 753 C CA . ALA A 1 103 ? 18.316 -9.758 -12.938 1.00 84.50 103 ALA A CA 1
ATOM 754 C C . ALA A 1 103 ? 18.303 -8.222 -12.868 1.00 84.50 103 ALA A C 1
ATOM 756 O O . ALA A 1 103 ? 19.081 -7.643 -12.109 1.00 84.50 103 ALA A O 1
ATOM 757 N N . ASP A 1 104 ? 17.394 -7.579 -13.604 1.00 87.19 104 ASP A N 1
ATOM 758 C CA . ASP A 1 104 ? 17.280 -6.118 -13.649 1.00 87.19 104 ASP A CA 1
ATOM 759 C C . ASP A 1 104 ? 16.770 -5.580 -12.305 1.00 87.19 104 ASP A C 1
ATOM 761 O O . ASP A 1 104 ? 17.226 -4.544 -11.823 1.00 87.19 104 ASP A O 1
ATOM 765 N N . ALA A 1 105 ? 15.874 -6.323 -11.645 1.00 86.44 105 ALA A N 1
ATOM 766 C CA . ALA A 1 105 ? 15.373 -5.954 -10.326 1.00 86.44 105 ALA A CA 1
ATOM 767 C C . ALA A 1 105 ? 16.456 -5.976 -9.240 1.00 86.44 105 ALA A C 1
ATOM 769 O O . ALA A 1 105 ? 16.409 -5.162 -8.320 1.00 86.44 105 ALA A O 1
ATOM 770 N N . ARG A 1 106 ? 17.447 -6.875 -9.341 1.00 83.31 106 ARG A N 1
ATOM 771 C CA . ARG A 1 106 ? 18.580 -6.893 -8.402 1.00 83.31 106 ARG A CA 1
ATOM 772 C C . ARG A 1 106 ? 19.398 -5.613 -8.519 1.00 83.31 106 ARG A C 1
ATOM 774 O O . ARG A 1 106 ? 19.665 -4.980 -7.505 1.00 83.31 106 ARG A O 1
ATOM 781 N N . GLN A 1 107 ? 19.731 -5.218 -9.745 1.00 85.25 107 GLN A N 1
ATOM 782 C CA . GLN A 1 107 ? 20.460 -3.980 -9.994 1.00 85.25 107 GLN A CA 1
ATOM 783 C C . GLN A 1 107 ? 19.658 -2.755 -9.528 1.00 85.25 107 GLN A C 1
ATOM 785 O O . GLN A 1 107 ? 20.187 -1.917 -8.806 1.00 85.25 107 GLN A O 1
ATOM 790 N N . ALA A 1 108 ? 18.368 -2.675 -9.862 1.00 86.25 108 ALA A N 1
ATOM 791 C CA . ALA A 1 108 ? 17.517 -1.565 -9.434 1.00 86.25 108 ALA A CA 1
ATOM 792 C C . ALA A 1 108 ? 17.387 -1.473 -7.900 1.00 86.25 108 ALA A C 1
ATOM 794 O O . ALA A 1 108 ? 17.330 -0.379 -7.341 1.00 86.25 108 ALA A O 1
ATOM 795 N N . LEU A 1 109 ? 17.371 -2.612 -7.197 1.00 84.06 109 LEU A N 1
ATOM 796 C CA . LEU A 1 109 ? 17.355 -2.650 -5.733 1.00 84.06 109 LEU A CA 1
ATOM 797 C C . LEU A 1 109 ? 18.664 -2.124 -5.124 1.00 84.06 109 LEU A C 1
ATOM 799 O O . LEU A 1 109 ? 18.619 -1.446 -4.097 1.00 84.06 109 LEU A O 1
ATOM 803 N N . GLU A 1 110 ? 19.805 -2.428 -5.748 1.00 84.00 110 GLU A N 1
ATOM 804 C CA . GLU A 1 110 ? 21.117 -1.892 -5.366 1.00 84.00 110 GLU A CA 1
ATOM 805 C C . GLU A 1 110 ? 21.198 -0.377 -5.613 1.00 84.00 110 GLU A C 1
ATOM 807 O O . GLU A 1 110 ? 21.678 0.361 -4.752 1.00 84.00 110 GLU A O 1
ATOM 812 N N . GLU A 1 111 ? 20.676 0.101 -6.746 1.00 85.88 111 GLU A N 1
ATOM 813 C CA . GLU A 1 111 ? 20.628 1.527 -7.104 1.00 85.88 111 GLU A CA 1
ATOM 814 C C . GLU A 1 111 ? 19.727 2.342 -6.166 1.00 85.88 111 GLU A C 1
ATOM 816 O O . GLU A 1 111 ? 20.078 3.463 -5.797 1.00 85.88 111 GLU A O 1
ATOM 821 N N . LEU A 1 112 ? 18.612 1.760 -5.707 1.00 83.19 112 LEU A N 1
ATOM 822 C CA . LEU A 1 112 ? 17.743 2.355 -4.686 1.00 83.19 112 LEU A CA 1
ATOM 823 C C . LEU A 1 112 ? 18.427 2.436 -3.301 1.00 83.19 112 LEU A C 1
ATOM 825 O O . LEU A 1 112 ? 17.885 3.031 -2.370 1.00 83.19 112 LEU A O 1
ATOM 829 N N . GLY A 1 113 ? 19.603 1.822 -3.130 1.00 77.44 113 GLY A N 1
ATOM 830 C CA . GLY A 1 113 ? 20.391 1.844 -1.897 1.00 77.44 113 GLY A CA 1
ATOM 831 C C . GLY A 1 113 ? 19.780 1.024 -0.760 1.00 77.44 113 GLY A C 1
ATOM 832 O O . GLY A 1 113 ? 18.776 0.342 -0.939 1.00 77.44 113 GLY A O 1
ATOM 833 N N . ALA A 1 114 ? 20.377 1.074 0.431 1.00 66.19 114 ALA A N 1
ATOM 834 C CA . ALA A 1 114 ? 19.787 0.478 1.632 1.00 66.19 114 ALA A CA 1
ATOM 835 C C . ALA A 1 114 ? 18.583 1.313 2.120 1.00 66.19 114 ALA A C 1
ATOM 837 O O . ALA A 1 114 ? 18.561 2.528 1.897 1.00 66.19 114 ALA A O 1
ATOM 838 N N . PRO A 1 115 ? 17.584 0.708 2.791 1.00 60.47 115 PRO A N 1
ATOM 839 C CA . PRO A 1 115 ? 16.561 1.486 3.480 1.00 60.47 115 PRO A CA 1
ATOM 840 C C . PRO A 1 115 ? 17.197 2.406 4.544 1.00 60.47 115 PRO A C 1
ATOM 842 O O . PRO A 1 115 ? 18.271 2.097 5.068 1.00 60.47 115 PRO A O 1
ATOM 845 N N . PRO A 1 116 ? 16.550 3.531 4.892 1.00 55.62 116 PRO A N 1
ATOM 846 C CA . PRO A 1 116 ? 17.104 4.504 5.832 1.00 55.62 116 PRO A CA 1
ATOM 847 C C . PRO A 1 116 ? 17.310 3.949 7.254 1.00 55.62 116 PRO A C 1
ATOM 849 O O . PRO A 1 116 ? 18.141 4.494 7.982 1.00 55.62 116 PRO A O 1
ATOM 852 N N . GLN A 1 117 ? 16.600 2.885 7.661 1.00 53.53 117 GLN A N 1
ATOM 853 C CA . GLN A 1 117 ? 16.711 2.295 9.001 1.00 53.53 117 GLN A CA 1
ATOM 854 C C . GLN A 1 117 ? 16.508 0.760 9.013 1.00 53.53 117 GLN A C 1
ATOM 856 O O . GLN A 1 117 ? 15.510 0.273 9.537 1.00 53.53 117 GLN A O 1
ATOM 861 N N . GLY A 1 118 ? 17.452 -0.044 8.503 1.00 50.84 118 GLY A N 1
ATOM 862 C CA . GLY A 1 118 ? 17.416 -1.489 8.790 1.00 50.84 118 GLY A CA 1
ATOM 863 C C . GLY A 1 118 ? 18.238 -2.404 7.887 1.00 50.84 118 GLY A C 1
ATOM 864 O O . GLY A 1 118 ? 18.694 -2.012 6.815 1.00 50.84 118 GLY A O 1
ATOM 865 N N . GLU A 1 119 ? 18.410 -3.649 8.341 1.00 50.81 119 GLU A N 1
ATOM 866 C CA . GLU A 1 119 ? 18.929 -4.753 7.529 1.00 50.81 119 GLU A CA 1
ATOM 867 C C . GLU A 1 119 ? 17.854 -5.267 6.552 1.00 50.81 119 GLU A C 1
ATOM 869 O O . GLU A 1 119 ? 16.650 -5.210 6.814 1.00 50.81 119 GLU A O 1
ATOM 874 N N . HIS A 1 120 ? 18.292 -5.762 5.393 1.00 51.94 120 HIS A N 1
ATOM 875 C CA . HIS A 1 120 ? 17.407 -6.325 4.377 1.00 51.94 120 HIS A CA 1
ATOM 876 C C . HIS A 1 120 ? 16.856 -7.685 4.833 1.00 51.94 120 HIS A C 1
ATOM 878 O O . HIS A 1 120 ? 17.628 -8.612 5.062 1.00 51.94 120 HIS A O 1
ATOM 884 N N . HIS A 1 121 ? 15.532 -7.843 4.874 1.00 59.56 121 HIS A N 1
ATOM 885 C CA . HIS A 1 121 ? 14.915 -9.172 4.892 1.00 59.56 121 HIS A CA 1
ATOM 886 C C . HIS A 1 121 ? 14.925 -9.772 3.487 1.00 59.56 121 HIS A C 1
ATOM 888 O O . HIS A 1 121 ? 14.580 -9.098 2.506 1.00 59.56 121 HIS A O 1
ATOM 894 N N . GLU A 1 122 ? 15.296 -11.049 3.405 1.00 57.00 122 GLU A N 1
ATOM 895 C CA . GLU A 1 122 ? 15.054 -11.850 2.211 1.00 57.00 122 GLU A CA 1
ATOM 896 C C . GLU A 1 122 ? 13.540 -11.999 1.979 1.00 57.00 122 GLU A C 1
ATOM 898 O O . GLU A 1 122 ? 12.765 -12.085 2.935 1.00 57.00 122 GLU A O 1
ATOM 903 N N . PRO A 1 123 ? 13.092 -11.998 0.716 1.00 53.12 123 PRO A N 1
ATOM 904 C CA . PRO A 1 123 ? 11.685 -12.179 0.387 1.00 53.12 123 PRO A CA 1
ATOM 905 C C . PRO A 1 123 ? 11.199 -13.577 0.814 1.00 53.12 123 PRO A C 1
ATOM 907 O O . PRO A 1 123 ? 11.694 -14.593 0.330 1.00 53.12 123 PRO A O 1
ATOM 910 N N . ASP A 1 124 ? 10.209 -13.631 1.708 1.00 62.50 124 ASP A N 1
ATOM 911 C CA . ASP A 1 124 ? 9.634 -14.889 2.198 1.00 62.50 124 ASP A CA 1
ATOM 912 C C . ASP A 1 124 ? 8.701 -15.522 1.146 1.00 62.50 124 ASP A C 1
ATOM 914 O O . ASP A 1 124 ? 7.703 -14.929 0.736 1.00 62.50 124 ASP A O 1
ATOM 918 N N . LEU A 1 125 ? 8.990 -16.758 0.724 1.00 58.97 125 LEU A N 1
ATOM 919 C CA . LEU A 1 125 ? 8.176 -17.544 -0.216 1.00 58.97 125 LEU A CA 1
ATOM 920 C C . LEU A 1 125 ? 6.717 -17.753 0.254 1.00 58.97 125 LEU A C 1
ATOM 922 O O . LEU A 1 125 ? 5.819 -17.941 -0.577 1.00 58.97 125 LEU A O 1
ATOM 926 N N . LEU A 1 126 ? 6.441 -17.670 1.562 1.00 62.31 126 LEU A N 1
ATOM 927 C CA . LEU A 1 126 ? 5.074 -17.650 2.102 1.00 62.31 126 LEU A CA 1
ATOM 928 C C . LEU A 1 126 ? 4.292 -16.407 1.666 1.00 62.31 126 LEU A C 1
ATOM 930 O O . LEU A 1 126 ? 3.107 -16.515 1.339 1.00 62.31 126 LEU A O 1
ATOM 934 N N . VAL A 1 127 ? 4.952 -15.250 1.571 1.00 65.06 127 VAL A N 1
ATOM 935 C CA . VAL A 1 127 ? 4.342 -14.011 1.068 1.00 65.06 127 VAL A CA 1
ATOM 936 C C . VAL A 1 127 ? 3.883 -14.201 -0.379 1.00 65.06 127 VAL A C 1
ATOM 938 O O . VAL A 1 127 ? 2.781 -13.785 -0.723 1.00 65.06 127 VAL A O 1
ATOM 941 N N . PHE A 1 128 ? 4.644 -14.914 -1.214 1.00 61.69 128 PHE A N 1
ATOM 942 C CA . PHE A 1 128 ? 4.255 -15.198 -2.604 1.00 61.69 128 PHE A CA 1
ATOM 943 C C . PHE A 1 128 ? 3.027 -16.097 -2.708 1.00 61.69 128 PHE A C 1
ATOM 945 O O . PHE A 1 128 ? 2.121 -15.836 -3.502 1.00 61.69 128 PHE A O 1
ATOM 952 N N . THR A 1 129 ? 2.985 -17.155 -1.898 1.00 63.19 129 THR A N 1
ATOM 953 C CA . THR A 1 129 ? 1.858 -18.095 -1.900 1.00 63.19 129 THR A CA 1
ATOM 954 C C . THR A 1 129 ? 0.572 -17.387 -1.471 1.00 63.19 129 THR A C 1
ATOM 956 O O . THR A 1 129 ? -0.471 -17.552 -2.111 1.00 63.19 129 THR A O 1
ATOM 959 N N . ASN A 1 130 ? 0.666 -16.525 -0.455 1.00 65.31 130 ASN A N 1
ATOM 960 C CA . ASN A 1 130 ? -0.462 -15.739 0.028 1.00 65.31 130 ASN A CA 1
ATOM 961 C C . ASN A 1 130 ? -0.856 -14.615 -0.940 1.00 65.31 130 ASN A C 1
ATOM 963 O O . ASN A 1 130 ? -2.045 -14.387 -1.129 1.00 65.31 130 ASN A O 1
ATOM 967 N N . LEU A 1 131 ? 0.091 -13.959 -1.618 1.00 65.00 131 LEU A N 1
ATOM 968 C CA . LEU A 1 131 ? -0.215 -12.960 -2.653 1.00 65.00 131 LEU A CA 1
ATOM 969 C C . LEU A 1 131 ? -0.974 -13.581 -3.828 1.00 65.00 131 LEU A C 1
ATOM 971 O O . LEU A 1 131 ? -1.975 -13.029 -4.279 1.00 65.00 131 LEU A O 1
ATOM 975 N N . ALA A 1 132 ? -0.553 -14.761 -4.289 1.00 64.00 132 ALA A N 1
ATOM 976 C CA . ALA A 1 132 ? -1.247 -15.471 -5.358 1.00 64.00 132 ALA A CA 1
ATOM 977 C C . ALA A 1 132 ? -2.656 -15.926 -4.934 1.00 64.00 132 ALA A C 1
ATOM 979 O O . ALA A 1 132 ? -3.574 -15.938 -5.754 1.00 64.00 132 ALA A O 1
ATOM 980 N N . ALA A 1 133 ? -2.843 -16.318 -3.670 1.00 67.19 133 ALA A N 1
ATOM 981 C CA . ALA A 1 133 ? -4.160 -16.637 -3.120 1.00 67.19 133 ALA A CA 1
ATOM 982 C C . ALA A 1 133 ? -5.044 -15.385 -2.989 1.00 67.19 133 ALA A C 1
ATOM 984 O O . ALA A 1 133 ? -6.184 -15.395 -3.457 1.00 67.19 133 ALA A O 1
ATOM 985 N N . ALA A 1 134 ? -4.498 -14.287 -2.464 1.00 65.50 134 ALA A N 1
ATOM 986 C CA . ALA A 1 134 ? -5.166 -12.995 -2.358 1.00 65.50 134 ALA A CA 1
ATOM 987 C C . ALA A 1 134 ? -5.622 -12.465 -3.727 1.00 65.50 134 ALA A C 1
ATOM 989 O O . ALA A 1 134 ? -6.758 -12.017 -3.867 1.00 65.50 134 ALA A O 1
ATOM 990 N N . ALA A 1 135 ? -4.790 -12.603 -4.764 1.00 62.50 135 ALA A N 1
ATOM 991 C CA . ALA A 1 135 ? -5.139 -12.247 -6.140 1.00 62.50 135 ALA A CA 1
ATOM 992 C C . ALA A 1 135 ? -6.340 -13.038 -6.694 1.00 62.50 135 ALA A C 1
ATOM 994 O O . ALA A 1 135 ? -7.046 -12.562 -7.579 1.00 62.50 135 ALA A O 1
ATOM 995 N N . ARG A 1 136 ? -6.609 -14.237 -6.157 1.00 67.69 136 ARG A N 1
ATOM 996 C CA . ARG A 1 136 ? -7.792 -15.050 -6.487 1.00 67.69 136 ARG A CA 1
ATOM 997 C C . ARG A 1 136 ? -8.997 -14.767 -5.581 1.00 67.69 136 ARG A C 1
ATOM 999 O O . ARG A 1 136 ? -9.992 -15.484 -5.669 1.00 67.69 136 ARG A O 1
ATOM 1006 N N . GLY A 1 137 ? -8.921 -13.743 -4.732 1.00 63.94 137 GLY A N 1
ATOM 1007 C CA . GLY A 1 137 ? -9.993 -13.338 -3.822 1.00 63.94 137 GLY A CA 1
ATOM 1008 C C . GLY A 1 137 ? -9.969 -14.026 -2.457 1.00 63.94 137 GLY A C 1
ATOM 1009 O O . GLY A 1 137 ? -10.964 -13.963 -1.738 1.00 63.94 137 GLY A O 1
ATOM 1010 N N . ASP A 1 138 ? -8.867 -14.683 -2.080 1.00 75.94 138 ASP A N 1
ATOM 1011 C CA . ASP A 1 138 ? -8.724 -15.252 -0.738 1.00 75.94 138 ASP A CA 1
ATOM 1012 C C . ASP A 1 138 ? -8.454 -14.146 0.297 1.00 75.94 138 ASP A C 1
ATOM 1014 O O . ASP A 1 138 ? -7.332 -13.658 0.458 1.00 75.94 138 ASP A O 1
ATOM 1018 N N . LEU A 1 139 ? -9.508 -13.744 1.008 1.00 75.06 139 LEU A N 1
ATOM 1019 C CA . LEU A 1 139 ? -9.430 -12.727 2.057 1.00 75.06 139 LEU A CA 1
ATOM 1020 C C . LEU A 1 139 ? -8.612 -13.199 3.272 1.00 75.06 139 LEU A C 1
ATOM 1022 O O . LEU A 1 139 ? -7.935 -12.387 3.904 1.00 75.06 139 LEU A O 1
ATOM 1026 N N . ALA A 1 140 ? -8.588 -14.504 3.570 1.00 80.38 140 ALA A N 1
ATOM 1027 C CA . ALA A 1 140 ? -7.776 -15.031 4.665 1.00 80.38 140 ALA A CA 1
ATOM 1028 C C . ALA A 1 140 ? -6.281 -14.872 4.361 1.00 80.38 140 ALA A C 1
ATOM 1030 O O . ALA A 1 140 ? -5.512 -14.498 5.247 1.00 80.38 140 ALA A O 1
ATOM 1031 N N . ALA A 1 141 ? -5.888 -15.049 3.095 1.00 75.56 141 ALA A N 1
ATOM 1032 C CA . ALA A 1 141 ? -4.523 -14.796 2.650 1.00 75.56 141 ALA A CA 1
ATOM 1033 C C . ALA A 1 141 ? -4.117 -13.320 2.818 1.00 75.56 141 ALA A C 1
ATOM 1035 O O . ALA A 1 141 ? -3.002 -13.045 3.261 1.00 75.56 141 ALA A O 1
ATOM 1036 N N . LEU A 1 142 ? -5.021 -12.366 2.546 1.00 75.31 142 LEU A N 1
ATOM 1037 C CA . LEU A 1 142 ? -4.777 -10.946 2.842 1.00 75.31 142 LEU A CA 1
ATOM 1038 C C . LEU A 1 142 ? -4.623 -10.691 4.348 1.00 75.31 142 LEU A C 1
ATOM 1040 O O . LEU A 1 142 ? -3.751 -9.925 4.752 1.00 75.31 142 LEU A O 1
ATOM 1044 N N . GLY A 1 143 ? -5.424 -11.362 5.180 1.00 78.50 143 GLY A N 1
ATOM 1045 C CA . GLY A 1 143 ? -5.275 -11.325 6.637 1.00 78.50 143 GLY A CA 1
ATOM 1046 C C . GLY A 1 143 ? -3.896 -11.807 7.092 1.00 78.50 143 GLY A C 1
ATOM 1047 O O . GLY A 1 143 ? -3.222 -11.101 7.835 1.00 78.50 143 GLY A O 1
ATOM 1048 N N . SER A 1 144 ? -3.439 -12.957 6.589 1.00 80.69 144 SER A N 1
ATOM 1049 C CA . SER A 1 144 ? -2.108 -13.494 6.900 1.00 80.69 144 SER A CA 1
ATOM 1050 C C . SER A 1 144 ? -0.972 -12.585 6.429 1.00 80.69 144 SER A C 1
ATOM 1052 O O . SER A 1 144 ? 0.024 -12.452 7.130 1.00 80.69 144 SER A O 1
ATOM 1054 N N . LEU A 1 145 ? -1.120 -11.930 5.274 1.00 79.81 145 LEU A N 1
ATOM 1055 C CA . LEU A 1 145 ? -0.143 -10.957 4.778 1.00 79.81 145 LEU A CA 1
ATOM 1056 C C . LEU A 1 145 ? -0.057 -9.704 5.663 1.00 79.81 145 LEU A C 1
ATOM 1058 O O . LEU A 1 145 ? 1.041 -9.194 5.885 1.00 79.81 145 LEU A O 1
ATOM 1062 N N . CYS A 1 146 ? -1.185 -9.217 6.194 1.00 81.12 146 CYS A N 1
ATOM 1063 C CA . CYS A 1 146 ? -1.184 -8.146 7.196 1.00 81.12 146 CYS A CA 1
ATOM 1064 C C . CYS A 1 146 ? -0.484 -8.579 8.487 1.00 81.12 146 CYS A C 1
ATOM 1066 O O . CYS A 1 146 ? 0.350 -7.841 9.010 1.00 81.12 146 CYS A O 1
ATOM 1068 N N . ASP A 1 147 ? -0.833 -9.759 9.001 1.00 83.06 147 ASP A N 1
ATOM 1069 C CA . ASP A 1 147 ? -0.301 -10.269 10.266 1.00 83.06 147 ASP A CA 1
ATOM 1070 C C . ASP A 1 147 ? 1.225 -10.492 10.159 1.00 83.06 147 ASP A C 1
ATOM 1072 O O . ASP A 1 147 ? 1.972 -10.160 11.080 1.00 83.06 147 ASP A O 1
ATOM 1076 N N . GLU A 1 148 ? 1.703 -10.946 8.997 1.00 81.44 148 GLU A N 1
ATOM 1077 C CA . GLU A 1 148 ? 3.130 -11.084 8.692 1.00 81.44 148 GLU A CA 1
ATOM 1078 C C . GLU A 1 148 ? 3.859 -9.734 8.634 1.00 81.44 148 GLU A C 1
ATOM 1080 O O . GLU A 1 148 ? 4.927 -9.585 9.227 1.00 81.44 148 GLU A O 1
ATOM 1085 N N . ALA A 1 149 ? 3.271 -8.716 7.997 1.00 78.38 149 ALA A N 1
ATOM 1086 C CA . ALA A 1 149 ? 3.849 -7.370 7.978 1.00 78.38 149 ALA A CA 1
ATOM 1087 C C . ALA A 1 149 ? 4.028 -6.805 9.401 1.00 78.38 149 ALA A C 1
ATOM 1089 O O . ALA A 1 149 ? 5.058 -6.206 9.718 1.00 78.38 149 ALA A O 1
ATOM 1090 N N . PHE A 1 150 ? 3.065 -7.054 10.294 1.00 79.88 150 PHE A N 1
ATOM 1091 C CA . PHE A 1 150 ? 3.193 -6.685 11.704 1.00 79.88 150 PHE A CA 1
ATOM 1092 C C . PHE A 1 150 ? 4.246 -7.488 12.451 1.00 79.88 150 PHE A C 1
ATOM 1094 O O . PHE A 1 150 ? 4.955 -6.921 13.283 1.00 79.88 150 PHE A O 1
ATOM 1101 N N . ARG A 1 151 ? 4.351 -8.790 12.174 1.00 81.38 151 ARG A N 1
ATOM 1102 C CA . ARG A 1 151 ? 5.379 -9.641 12.770 1.00 81.38 151 ARG A CA 1
ATOM 1103 C C . ARG A 1 151 ? 6.772 -9.128 12.408 1.00 81.38 151 ARG A C 1
ATOM 1105 O O . ARG A 1 151 ? 7.587 -8.919 13.300 1.00 81.38 151 ARG A O 1
ATOM 1112 N N . LEU A 1 152 ? 7.010 -8.825 11.131 1.00 74.62 152 LEU A N 1
ATOM 1113 C CA . LEU A 1 152 ? 8.277 -8.261 10.654 1.00 74.62 152 LEU A CA 1
ATOM 1114 C C . LEU A 1 152 ? 8.608 -6.914 11.312 1.00 74.62 152 LEU A C 1
ATOM 1116 O O . LEU A 1 152 ? 9.763 -6.676 11.670 1.00 74.62 152 LEU A O 1
ATOM 1120 N N . LEU A 1 153 ? 7.598 -6.057 11.509 1.00 77.38 153 LEU A N 1
ATOM 1121 C CA . LEU A 1 153 ? 7.745 -4.790 12.228 1.00 77.38 153 LEU A CA 1
ATOM 1122 C C . LEU A 1 153 ? 8.090 -5.006 13.711 1.00 77.38 153 LEU A C 1
ATOM 1124 O O . LEU A 1 153 ? 8.941 -4.305 14.253 1.00 77.38 153 LEU A O 1
ATOM 1128 N N . HIS A 1 154 ? 7.430 -5.958 14.377 1.00 78.19 154 HIS A N 1
ATOM 1129 C CA . HIS A 1 154 ? 7.641 -6.248 15.797 1.00 78.19 154 HIS A CA 1
ATOM 1130 C C . HIS A 1 154 ? 9.006 -6.884 16.070 1.00 78.19 154 HIS A C 1
ATOM 1132 O O . HIS A 1 154 ? 9.697 -6.481 17.005 1.00 78.19 154 HIS A O 1
ATOM 1138 N N . ASP A 1 155 ? 9.403 -7.841 15.233 1.00 78.00 155 ASP A N 1
ATOM 1139 C CA . ASP A 1 155 ? 10.648 -8.594 15.381 1.00 78.00 155 ASP A CA 1
ATOM 1140 C C . ASP A 1 155 ? 11.881 -7.774 14.949 1.00 78.00 155 ASP A C 1
ATOM 1142 O O . ASP A 1 155 ? 13.010 -8.248 15.071 1.00 78.00 155 ASP A O 1
ATOM 1146 N N . GLY A 1 156 ? 11.684 -6.555 14.426 1.00 73.19 156 GLY A N 1
ATOM 1147 C CA . GLY A 1 156 ? 12.758 -5.706 13.902 1.00 73.19 156 GLY A CA 1
ATOM 1148 C C . GLY A 1 156 ? 13.453 -6.310 12.679 1.00 73.19 156 GLY A C 1
ATOM 1149 O O . GLY A 1 156 ? 14.610 -6.000 12.411 1.00 73.19 156 GLY A O 1
ATOM 1150 N N . GLN A 1 157 ? 12.762 -7.198 11.960 1.00 68.88 157 GLN A N 1
ATOM 1151 C CA . GLN A 1 157 ? 13.291 -7.929 10.804 1.00 68.88 157 GLN A CA 1
ATOM 1152 C C . GLN A 1 157 ? 13.088 -7.169 9.487 1.00 68.88 157 GLN A C 1
ATOM 1154 O O . GLN A 1 157 ? 13.542 -7.613 8.438 1.00 68.88 157 GLN A O 1
ATOM 1159 N N . SER A 1 158 ? 12.399 -6.028 9.517 1.00 69.12 158 SER A N 1
ATOM 1160 C CA . SER A 1 158 ? 12.136 -5.194 8.348 1.00 69.12 158 SER A CA 1
ATOM 1161 C C . SER A 1 158 ? 12.374 -3.725 8.639 1.00 69.12 158 SER A C 1
ATOM 1163 O O . SER A 1 158 ? 12.165 -3.266 9.761 1.00 69.12 158 SER A O 1
ATOM 1165 N N . ASP A 1 159 ? 12.722 -2.983 7.586 1.00 78.75 159 ASP A N 1
ATOM 1166 C CA . ASP A 1 159 ? 12.548 -1.537 7.577 1.00 78.75 159 ASP A CA 1
ATOM 1167 C C . ASP A 1 159 ? 11.086 -1.206 7.954 1.00 78.75 159 ASP A C 1
ATOM 1169 O O . ASP A 1 159 ? 10.158 -1.797 7.375 1.00 78.75 159 ASP A O 1
ATOM 1173 N N . PRO A 1 160 ? 10.857 -0.327 8.948 1.00 79.88 160 PRO A N 1
ATOM 1174 C CA . PRO A 1 160 ? 9.515 -0.010 9.415 1.00 79.88 160 PRO A CA 1
ATOM 1175 C C . PRO A 1 160 ? 8.608 0.571 8.332 1.00 79.88 160 PRO A C 1
ATOM 1177 O O . PRO A 1 160 ? 7.423 0.244 8.316 1.00 79.88 160 PRO A O 1
ATOM 1180 N N . ILE A 1 161 ? 9.143 1.396 7.423 1.00 80.81 161 ILE A N 1
ATOM 1181 C CA . ILE A 1 161 ? 8.359 1.984 6.329 1.00 80.81 161 ILE A CA 1
ATOM 1182 C C . ILE A 1 161 ? 7.912 0.873 5.385 1.00 80.81 161 ILE A C 1
ATOM 1184 O O . ILE A 1 161 ? 6.727 0.768 5.093 1.00 80.81 161 ILE A O 1
ATOM 1188 N N . GLU A 1 162 ? 8.819 -0.011 4.969 1.00 75.50 162 GLU A N 1
ATOM 1189 C CA . GLU A 1 162 ? 8.478 -1.142 4.099 1.00 75.50 162 GLU A CA 1
ATOM 1190 C C . GLU A 1 162 ? 7.384 -2.043 4.702 1.00 75.50 162 GLU A C 1
ATOM 1192 O O . GLU A 1 162 ? 6.410 -2.383 4.020 1.00 75.50 162 GLU A O 1
ATOM 1197 N N . ALA A 1 163 ? 7.501 -2.386 5.990 1.00 80.12 163 ALA A N 1
ATOM 1198 C CA . ALA A 1 163 ? 6.519 -3.215 6.689 1.00 80.12 163 ALA A CA 1
ATOM 1199 C C . ALA A 1 163 ? 5.159 -2.512 6.833 1.00 80.12 163 ALA A C 1
ATOM 1201 O O . ALA A 1 163 ? 4.118 -3.118 6.567 1.00 80.12 163 ALA A O 1
ATOM 1202 N N . LEU A 1 164 ? 5.150 -1.232 7.217 1.00 83.75 164 LEU A N 1
ATOM 1203 C CA . LEU A 1 164 ? 3.922 -0.449 7.374 1.00 83.75 164 LEU A CA 1
ATOM 1204 C C . LEU A 1 164 ? 3.218 -0.228 6.031 1.00 83.75 164 LEU A C 1
ATOM 1206 O O . LEU A 1 164 ? 2.006 -0.431 5.951 1.00 83.75 164 LEU A O 1
ATOM 1210 N N . THR A 1 165 ? 3.958 0.095 4.968 1.00 80.88 165 THR A N 1
ATOM 1211 C CA . THR A 1 165 ? 3.396 0.268 3.623 1.00 80.88 165 THR A CA 1
ATOM 1212 C C . THR A 1 165 ? 2.777 -1.026 3.102 1.00 80.88 165 THR A C 1
ATOM 1214 O O . THR A 1 165 ? 1.666 -1.014 2.566 1.00 80.88 165 THR A O 1
ATOM 1217 N N . ALA A 1 166 ? 3.449 -2.165 3.300 1.00 78.19 166 ALA A N 1
ATOM 1218 C CA . ALA A 1 166 ? 2.914 -3.471 2.925 1.00 78.19 166 ALA A CA 1
ATOM 1219 C C . ALA A 1 166 ? 1.648 -3.818 3.720 1.00 78.19 166 ALA A C 1
ATOM 1221 O O . ALA A 1 166 ? 0.619 -4.164 3.135 1.00 78.19 166 ALA A O 1
ATOM 1222 N N . GLY A 1 167 ? 1.714 -3.689 5.048 1.00 82.88 167 GLY A N 1
ATOM 1223 C CA . GLY A 1 167 ? 0.592 -3.967 5.938 1.00 82.88 167 GLY A CA 1
ATOM 1224 C C . GLY A 1 167 ? -0.629 -3.115 5.602 1.00 82.88 167 GLY A C 1
ATOM 1225 O O . GLY A 1 167 ? -1.746 -3.635 5.570 1.00 82.88 167 GLY A O 1
ATOM 1226 N N . GLU A 1 168 ? -0.423 -1.834 5.285 1.00 86.69 168 GLU A N 1
ATOM 1227 C CA . GLU A 1 168 ? -1.508 -0.912 4.948 1.00 86.69 168 GLU A CA 1
ATOM 1228 C C . GLU A 1 168 ? -2.138 -1.272 3.610 1.00 86.69 168 GLU A C 1
ATOM 1230 O O . GLU A 1 168 ? -3.363 -1.348 3.519 1.00 86.69 168 GLU A O 1
ATOM 1235 N N . LEU A 1 169 ? -1.324 -1.557 2.590 1.00 81.44 169 LEU A N 1
ATOM 1236 C CA . LEU A 1 169 ? -1.814 -1.993 1.286 1.00 81.44 169 LEU A CA 1
ATOM 1237 C C . LEU A 1 169 ? -2.724 -3.222 1.418 1.00 81.44 169 LEU A C 1
ATOM 1239 O O . LEU A 1 169 ? -3.849 -3.219 0.915 1.00 81.44 169 LEU A O 1
ATOM 1243 N N . TYR A 1 170 ? -2.267 -4.259 2.123 1.00 81.81 170 TYR A N 1
ATOM 1244 C CA . TYR A 1 170 ? -3.043 -5.487 2.305 1.00 81.81 170 TYR A CA 1
ATOM 1245 C C . TYR A 1 170 ? -4.309 -5.251 3.126 1.00 81.81 170 TYR A C 1
ATOM 1247 O O . TYR A 1 170 ? -5.374 -5.760 2.772 1.00 81.81 170 TYR A O 1
ATOM 1255 N N . ALA A 1 171 ? -4.231 -4.429 4.173 1.00 81.94 171 ALA A N 1
ATOM 1256 C CA . ALA A 1 171 ? -5.379 -4.142 5.021 1.00 81.94 171 ALA A CA 1
ATOM 1257 C C . ALA A 1 171 ? -6.434 -3.303 4.286 1.00 81.94 171 ALA A C 1
ATOM 1259 O O . ALA A 1 171 ? -7.634 -3.537 4.440 1.00 81.94 171 ALA A O 1
ATOM 1260 N N . ARG A 1 172 ? -6.011 -2.364 3.430 1.00 82.56 172 ARG A N 1
ATOM 1261 C CA . ARG A 1 172 ? -6.908 -1.605 2.547 1.00 82.56 172 ARG A CA 1
ATOM 1262 C C . ARG A 1 172 ? -7.611 -2.519 1.550 1.00 82.56 172 ARG A C 1
ATOM 1264 O O . ARG A 1 172 ? -8.831 -2.449 1.435 1.00 82.56 172 ARG A O 1
ATOM 1271 N N . LEU A 1 173 ? -6.873 -3.412 0.891 1.00 75.38 173 LEU A N 1
ATOM 1272 C CA . LEU A 1 173 ? -7.458 -4.389 -0.034 1.00 75.38 173 LEU A CA 1
ATOM 1273 C C . LEU A 1 173 ? -8.468 -5.303 0.669 1.00 75.38 173 LEU A C 1
ATOM 1275 O O . LEU A 1 173 ? -9.567 -5.511 0.164 1.00 75.38 173 LEU A O 1
ATOM 1279 N N . ALA A 1 174 ? -8.127 -5.809 1.854 1.00 75.31 174 ALA A N 1
ATOM 1280 C CA . ALA A 1 174 ? -8.992 -6.727 2.583 1.00 75.31 174 ALA A CA 1
ATOM 1281 C C . ALA A 1 174 ? -10.243 -6.033 3.143 1.00 75.31 174 ALA A C 1
ATOM 1283 O O . ALA A 1 174 ? -11.349 -6.561 3.039 1.00 75.31 174 ALA A O 1
ATOM 1284 N N . SER A 1 175 ? -10.091 -4.829 3.703 1.00 79.50 175 SER A N 1
ATOM 1285 C CA . SER A 1 175 ? -11.198 -4.062 4.296 1.00 79.50 175 SER A CA 1
ATOM 1286 C C . SER A 1 175 ? -12.219 -3.572 3.269 1.00 79.50 175 SER A C 1
ATOM 1288 O O . SER A 1 175 ? -13.373 -3.351 3.630 1.00 79.50 175 SER A O 1
ATOM 1290 N N . ALA A 1 176 ? -11.849 -3.476 1.986 1.00 77.06 176 ALA A N 1
ATOM 1291 C CA . ALA A 1 176 ? -12.784 -3.165 0.906 1.00 77.06 176 ALA A CA 1
ATOM 1292 C C . ALA A 1 176 ? -13.921 -4.200 0.772 1.00 77.06 176 ALA A C 1
ATOM 1294 O O . ALA A 1 176 ? -14.974 -3.881 0.223 1.00 77.06 176 ALA A O 1
ATOM 1295 N N . SER A 1 177 ? -13.743 -5.414 1.309 1.00 74.19 177 SER A N 1
ATOM 1296 C CA . SER A 1 177 ? -14.809 -6.422 1.413 1.00 74.19 177 SER A CA 1
ATOM 1297 C C . SER A 1 177 ? -15.922 -6.051 2.405 1.00 74.19 177 SER A C 1
ATOM 1299 O O . SER A 1 177 ? -17.000 -6.639 2.358 1.00 74.19 177 SER A O 1
ATOM 1301 N N . GLY A 1 178 ? -15.676 -5.088 3.302 1.00 74.19 178 GLY A N 1
ATOM 1302 C CA . GLY A 1 178 ? -16.580 -4.724 4.396 1.00 74.19 178 GLY A CA 1
ATOM 1303 C C . GLY A 1 178 ? -16.546 -5.684 5.589 1.00 74.19 178 GLY A C 1
ATOM 1304 O O . GLY A 1 178 ? -17.337 -5.522 6.515 1.00 74.19 178 GLY A O 1
ATOM 1305 N N . ASP A 1 179 ? -15.650 -6.673 5.582 1.00 84.12 179 ASP A N 1
ATOM 1306 C CA . ASP A 1 179 ? -15.463 -7.588 6.704 1.00 84.12 179 ASP A CA 1
ATOM 1307 C C . ASP A 1 179 ? -14.898 -6.868 7.941 1.00 84.12 179 ASP A C 1
ATOM 1309 O O . ASP A 1 179 ? -13.929 -6.103 7.866 1.00 84.12 179 ASP A O 1
ATOM 1313 N N . ALA A 1 180 ? -15.503 -7.137 9.100 1.00 85.56 180 ALA A N 1
ATOM 1314 C CA . ALA A 1 180 ? -15.173 -6.451 10.342 1.00 85.56 180 ALA A CA 1
ATOM 1315 C C . ALA A 1 180 ? -13.739 -6.743 10.814 1.00 85.56 180 ALA A C 1
ATOM 1317 O O . ALA A 1 180 ? -13.052 -5.832 11.281 1.00 85.56 180 ALA A O 1
ATOM 1318 N N . ASP A 1 181 ? -13.251 -7.977 10.662 1.00 85.50 181 ASP A N 1
ATOM 1319 C CA . ASP A 1 181 ? -11.897 -8.350 11.078 1.00 85.50 181 ASP A CA 1
ATOM 1320 C C . ASP A 1 181 ? -10.851 -7.634 10.216 1.00 85.50 181 ASP A C 1
ATOM 1322 O O . ASP A 1 181 ? -9.825 -7.170 10.723 1.00 85.50 181 ASP A O 1
ATOM 1326 N N . HIS A 1 182 ? -11.107 -7.491 8.916 1.00 83.56 182 HIS A N 1
ATOM 1327 C CA . HIS A 1 182 ? -10.225 -6.748 8.017 1.00 83.56 182 HIS A CA 1
ATOM 1328 C C . HIS A 1 182 ? -10.272 -5.233 8.240 1.00 83.56 182 HIS A C 1
ATOM 1330 O O . HIS A 1 182 ? -9.229 -4.577 8.190 1.00 83.56 182 HIS A O 1
ATOM 1336 N N . MET A 1 183 ? -11.437 -4.667 8.563 1.00 85.38 183 MET A N 1
ATOM 1337 C CA . MET A 1 183 ? -11.536 -3.261 8.968 1.00 85.38 183 MET A CA 1
ATOM 1338 C C . MET A 1 183 ? -10.789 -2.986 10.285 1.00 85.38 183 MET A C 1
ATOM 1340 O O . MET A 1 183 ? -10.125 -1.953 10.396 1.00 85.38 183 MET A O 1
ATOM 1344 N N . ARG A 1 184 ? -10.816 -3.917 11.255 1.00 86.94 184 ARG A N 1
ATOM 1345 C CA . ARG A 1 184 ? -9.997 -3.822 12.481 1.00 86.94 184 ARG A CA 1
ATOM 1346 C C . ARG A 1 184 ? -8.507 -3.840 12.169 1.00 86.94 184 ARG A C 1
ATOM 1348 O O . ARG A 1 184 ? -7.766 -3.032 12.723 1.00 86.94 184 ARG A O 1
ATOM 1355 N N . ARG A 1 185 ? -8.069 -4.732 11.272 1.00 86.00 185 ARG A N 1
ATOM 1356 C CA . ARG A 1 185 ? -6.668 -4.783 10.823 1.00 86.00 185 ARG A CA 1
ATOM 1357 C C . ARG A 1 185 ? -6.238 -3.459 10.202 1.00 86.00 185 ARG A C 1
ATOM 1359 O O . ARG A 1 185 ? -5.195 -2.944 10.589 1.00 86.00 185 ARG A O 1
ATOM 1366 N N . LEU A 1 186 ? -7.053 -2.869 9.323 1.00 88.75 186 LEU A N 1
ATOM 1367 C CA . LEU A 1 186 ? -6.739 -1.565 8.731 1.00 88.75 186 LEU A CA 1
ATOM 1368 C C . LEU A 1 186 ? -6.633 -0.465 9.792 1.00 88.75 186 LEU A C 1
ATOM 1370 O O . LEU A 1 186 ? -5.656 0.279 9.787 1.00 88.75 186 LEU A O 1
ATOM 1374 N N . ALA A 1 187 ? -7.577 -0.396 10.734 1.00 86.62 187 ALA A N 1
ATOM 1375 C CA . ALA A 1 187 ? -7.490 0.557 11.839 1.00 86.62 187 ALA A CA 1
ATOM 1376 C C . ALA A 1 187 ? -6.195 0.364 12.651 1.00 86.62 187 ALA A C 1
ATOM 1378 O O . ALA A 1 187 ? -5.495 1.333 12.927 1.00 86.62 187 ALA A O 1
ATOM 1379 N N . GLY A 1 188 ? -5.828 -0.882 12.971 1.00 85.06 188 GLY A N 1
ATOM 1380 C CA . GLY A 1 188 ? -4.581 -1.200 13.669 1.00 85.06 188 GLY A CA 1
ATOM 1381 C C . GLY A 1 188 ? -3.325 -0.770 12.904 1.00 85.06 188 GLY A C 1
ATOM 1382 O O . GLY A 1 188 ? -2.410 -0.206 13.507 1.00 85.06 188 GLY A O 1
ATOM 1383 N N . VAL A 1 189 ? -3.286 -0.981 11.582 1.00 87.56 189 VAL A N 1
ATOM 1384 C CA . VAL A 1 189 ? -2.149 -0.557 10.743 1.00 87.56 189 VAL A CA 1
ATOM 1385 C C . VAL A 1 189 ? -2.017 0.956 10.737 1.00 87.56 189 VAL A C 1
ATOM 1387 O O . VAL A 1 189 ? -0.921 1.465 10.954 1.00 87.56 189 VAL A O 1
ATOM 1390 N N . LEU A 1 190 ? -3.123 1.678 10.559 1.00 88.00 190 LEU A N 1
ATOM 1391 C CA . LEU A 1 190 ? -3.121 3.141 10.551 1.00 88.00 190 LEU A CA 1
ATOM 1392 C C . LEU A 1 190 ? -2.632 3.722 11.884 1.00 88.00 190 LEU A C 1
ATOM 1394 O O . LEU A 1 190 ? -1.871 4.685 11.890 1.00 88.00 190 LEU A O 1
ATOM 1398 N N . LEU A 1 191 ? -2.988 3.107 13.016 1.00 84.56 191 LEU A N 1
ATOM 1399 C CA . LEU A 1 191 ? -2.474 3.526 14.324 1.00 84.56 191 LEU A CA 1
ATOM 1400 C C . LEU A 1 191 ? -0.979 3.255 14.488 1.00 84.56 191 LEU A C 1
ATOM 1402 O O . LEU A 1 191 ? -0.264 4.075 15.062 1.00 84.56 191 LEU A O 1
ATOM 1406 N N . LYS A 1 192 ? -0.482 2.132 13.964 1.00 82.56 192 LYS A N 1
ATOM 1407 C CA . LYS A 1 192 ? 0.955 1.836 13.981 1.00 82.56 192 LYS A CA 1
ATOM 1408 C C . LYS A 1 192 ? 1.749 2.725 13.032 1.00 82.56 192 LYS A C 1
ATOM 1410 O O . LYS A 1 192 ? 2.856 3.127 13.387 1.00 82.56 192 LYS A O 1
ATOM 1415 N N . ARG A 1 193 ? 1.162 3.111 11.896 1.00 86.50 193 ARG A N 1
ATOM 1416 C CA . ARG A 1 193 ? 1.710 4.152 11.024 1.00 86.50 193 ARG A CA 1
ATOM 1417 C C . ARG A 1 193 ? 1.801 5.484 11.761 1.00 86.50 193 ARG A C 1
ATOM 1419 O O . ARG A 1 193 ? 2.881 6.059 11.796 1.00 86.50 193 ARG A O 1
ATOM 1426 N N . ALA A 1 194 ? 0.728 5.905 12.431 1.00 82.69 194 ALA A N 1
ATOM 1427 C CA . ALA A 1 194 ? 0.718 7.143 13.206 1.00 82.69 194 ALA A CA 1
ATOM 1428 C C . ALA A 1 194 ? 1.799 7.166 14.295 1.00 82.69 194 ALA A C 1
ATOM 1430 O O . ALA A 1 194 ? 2.491 8.166 14.463 1.00 82.69 194 ALA A O 1
ATOM 1431 N N . GLU A 1 195 ? 1.972 6.061 15.029 1.00 82.12 195 GLU A N 1
ATOM 1432 C CA . GLU A 1 195 ? 3.011 5.931 16.059 1.00 82.12 195 GLU A CA 1
ATOM 1433 C C . GLU A 1 195 ? 4.415 6.161 15.479 1.00 82.12 195 GLU A C 1
ATOM 1435 O O . GLU A 1 195 ? 5.231 6.874 16.069 1.00 82.12 195 GLU A O 1
ATOM 1440 N N . TYR A 1 196 ? 4.689 5.570 14.314 1.00 82.81 196 TYR A N 1
ATOM 1441 C CA . TYR A 1 196 ? 5.938 5.773 13.592 1.00 82.81 196 TYR A CA 1
ATOM 1442 C C . TYR A 1 196 ? 6.076 7.222 13.099 1.00 82.81 196 TYR A C 1
ATOM 1444 O O . TYR A 1 196 ? 7.080 7.871 13.376 1.00 82.81 196 TYR A O 1
ATOM 1452 N N . GLU A 1 197 ? 5.044 7.769 12.455 1.00 82.38 197 GLU A N 1
ATOM 1453 C CA . GLU A 1 197 ? 5.040 9.135 11.922 1.00 82.38 197 GLU A CA 1
ATOM 1454 C C . GLU A 1 197 ? 5.244 10.192 13.023 1.00 82.38 197 GLU A C 1
ATOM 1456 O O . GLU A 1 197 ? 6.009 11.134 12.826 1.00 82.38 197 GLU A O 1
ATOM 1461 N N . TYR A 1 198 ? 4.648 10.035 14.212 1.00 81.44 198 TYR A N 1
ATOM 1462 C CA . TYR A 1 198 ? 4.924 10.930 15.344 1.00 81.44 198 TYR A CA 1
ATOM 1463 C C . TYR A 1 198 ? 6.374 10.853 15.814 1.00 81.44 198 TYR A C 1
ATOM 1465 O O . TYR A 1 198 ? 6.964 11.888 16.129 1.00 81.44 198 TYR A O 1
ATOM 1473 N N . ARG A 1 199 ? 6.951 9.646 15.870 1.00 80.19 199 ARG A N 1
ATOM 1474 C CA . ARG A 1 199 ? 8.343 9.435 16.293 1.00 80.19 199 ARG A CA 1
ATOM 1475 C C . ARG A 1 199 ? 9.327 10.141 15.362 1.00 80.19 199 ARG A C 1
ATOM 1477 O O . ARG A 1 199 ? 10.293 10.725 15.842 1.00 80.19 199 ARG A O 1
ATOM 1484 N N . GLU A 1 200 ? 9.033 10.140 14.068 1.00 78.69 200 GLU A N 1
ATOM 1485 C CA . GLU A 1 200 ? 9.827 10.811 13.033 1.00 78.69 200 GLU A CA 1
ATOM 1486 C C . GLU A 1 200 ? 9.504 12.316 12.895 1.00 78.69 200 GLU A C 1
ATOM 1488 O O . GLU A 1 200 ? 10.117 13.029 12.100 1.00 78.69 200 GLU A O 1
ATOM 1493 N N . GLY A 1 201 ? 8.566 12.843 13.694 1.00 76.19 201 GLY A N 1
ATOM 1494 C CA . GLY A 1 201 ? 8.211 14.266 13.715 1.00 76.19 201 GLY A CA 1
ATOM 1495 C C . GLY A 1 201 ? 7.208 14.696 12.637 1.00 76.19 201 GLY A C 1
ATOM 1496 O O . GLY A 1 201 ? 7.039 15.892 12.390 1.00 76.19 201 GLY A O 1
ATOM 1497 N N . TRP A 1 202 ? 6.503 13.756 12.010 1.00 77.88 202 TRP A N 1
ATOM 1498 C CA . TRP A 1 202 ? 5.532 13.986 10.936 1.00 77.88 202 TRP A CA 1
ATOM 1499 C C . TRP A 1 202 ? 4.090 14.061 11.445 1.00 77.88 202 TRP A C 1
ATOM 1501 O O . TRP A 1 202 ? 3.199 13.357 10.970 1.00 77.88 202 TRP A O 1
ATOM 1511 N N . ALA A 1 203 ? 3.843 14.965 12.395 1.00 76.75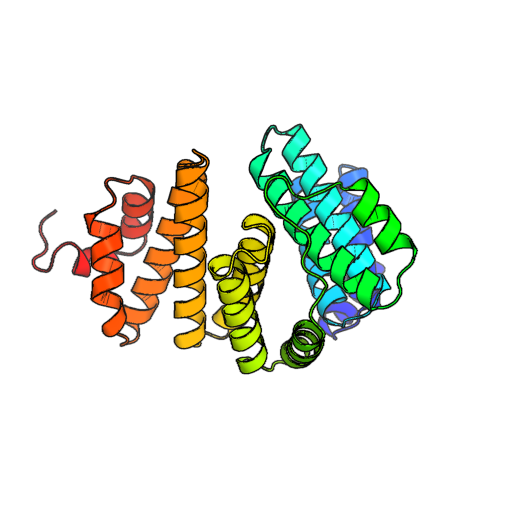 203 ALA A N 1
ATOM 1512 C CA . ALA A 1 203 ? 2.558 15.067 13.089 1.00 76.75 203 ALA A CA 1
ATOM 1513 C C . ALA A 1 203 ? 1.346 15.172 12.142 1.00 76.75 203 ALA A C 1
ATOM 1515 O O . ALA A 1 203 ? 0.372 14.464 12.327 1.00 76.75 203 ALA A O 1
ATOM 1516 N N . ALA A 1 204 ? 1.414 15.970 11.072 1.00 72.38 204 ALA A N 1
ATOM 1517 C CA . ALA A 1 204 ? 0.275 16.133 10.159 1.00 72.38 204 ALA A CA 1
ATOM 1518 C C . ALA A 1 204 ? -0.136 14.836 9.427 1.00 72.38 204 ALA A C 1
ATOM 1520 O O . ALA A 1 204 ? -1.301 14.670 9.071 1.00 72.38 204 ALA A O 1
ATOM 1521 N N . LEU A 1 205 ? 0.811 13.932 9.171 1.00 75.94 205 LEU A N 1
ATOM 1522 C CA . LEU A 1 205 ? 0.545 12.645 8.522 1.00 75.94 205 LEU A CA 1
ATOM 1523 C C . LEU A 1 205 ? 0.007 11.628 9.530 1.00 75.94 205 LEU A C 1
ATOM 1525 O O . LEU A 1 205 ? -1.001 10.970 9.252 1.00 75.94 205 LEU A O 1
ATOM 1529 N N . ALA A 1 206 ? 0.593 11.626 10.730 1.00 79.00 206 ALA A N 1
ATOM 1530 C CA . ALA A 1 206 ? 0.101 10.864 11.867 1.00 79.00 206 ALA A CA 1
ATOM 1531 C C . ALA A 1 206 ? -1.350 11.232 12.208 1.00 79.00 206 ALA A C 1
ATOM 1533 O O . ALA A 1 206 ? -2.197 10.351 12.342 1.00 79.00 206 ALA A O 1
ATOM 1534 N N . ASP A 1 207 ? -1.673 12.526 12.241 1.00 77.50 207 ASP A N 1
ATOM 1535 C CA . ASP A 1 207 ? -3.024 13.040 12.472 1.00 77.50 207 ASP A CA 1
ATOM 1536 C C . ASP A 1 207 ? -4.025 12.488 11.443 1.00 77.50 207 ASP A C 1
ATOM 1538 O O . ASP A 1 207 ? -5.140 12.098 11.798 1.00 77.50 207 ASP A O 1
ATOM 1542 N N . ASN A 1 208 ? -3.633 12.420 10.164 1.00 80.62 208 ASN A N 1
ATOM 1543 C CA . ASN A 1 208 ? -4.474 11.858 9.105 1.00 80.62 208 ASN A CA 1
ATOM 1544 C C . ASN A 1 208 ? -4.701 10.354 9.304 1.00 80.62 208 ASN A C 1
ATOM 1546 O O . ASN A 1 208 ? -5.829 9.881 9.153 1.00 80.62 208 ASN A O 1
ATOM 1550 N N . ALA A 1 209 ? -3.651 9.611 9.666 1.00 84.12 209 ALA A N 1
ATOM 1551 C CA . ALA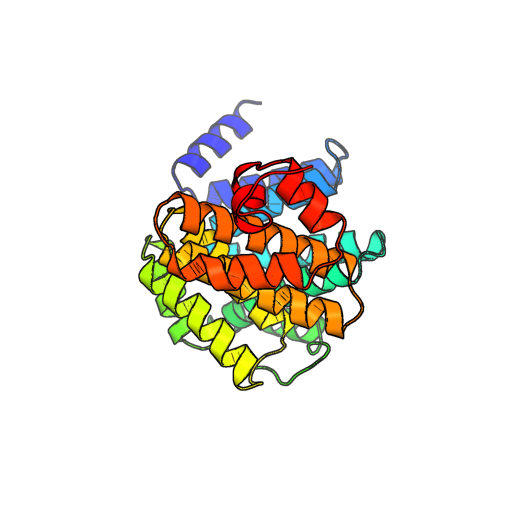 A 1 209 ? -3.738 8.181 9.948 1.00 84.12 209 ALA A CA 1
ATOM 1552 C C . ALA A 1 209 ? -4.678 7.898 11.133 1.00 84.12 209 ALA A C 1
ATOM 1554 O O . ALA A 1 209 ? -5.565 7.045 11.046 1.00 84.12 209 ALA A O 1
ATOM 1555 N N . VAL A 1 210 ? -4.538 8.666 12.220 1.00 82.06 210 VAL A N 1
ATOM 1556 C CA . VAL A 1 210 ? -5.396 8.568 13.409 1.00 82.06 210 VAL A CA 1
ATOM 1557 C C . VAL A 1 210 ? -6.846 8.913 13.072 1.00 82.06 210 VAL A C 1
ATOM 1559 O O . VAL A 1 210 ? -7.759 8.200 13.495 1.00 82.06 210 VAL A O 1
ATOM 1562 N N . ALA A 1 211 ? -7.080 9.975 12.298 1.00 79.75 211 ALA A N 1
ATOM 1563 C CA . ALA A 1 211 ? -8.425 10.367 11.892 1.00 79.75 211 ALA A CA 1
ATOM 1564 C C . ALA A 1 211 ? -9.114 9.266 11.068 1.00 79.75 211 ALA A C 1
ATOM 1566 O O . ALA A 1 211 ? -10.280 8.949 11.313 1.00 79.75 211 ALA A O 1
ATOM 1567 N N . GLU A 1 212 ? -8.399 8.643 10.129 1.00 84.69 212 GLU A N 1
ATOM 1568 C CA . GLU A 1 212 ? -8.929 7.531 9.338 1.00 84.69 212 GLU A CA 1
ATOM 1569 C C . GLU A 1 212 ? -9.209 6.290 10.205 1.00 84.69 212 GLU A C 1
ATOM 1571 O O . GLU A 1 212 ? -10.288 5.697 10.105 1.00 84.69 212 GLU A O 1
ATOM 1576 N N . ALA A 1 213 ? -8.303 5.946 11.126 1.00 86.62 213 ALA A N 1
ATOM 1577 C CA . ALA A 1 213 ? -8.509 4.855 12.078 1.00 86.62 213 ALA A CA 1
ATOM 1578 C C . ALA A 1 213 ? -9.757 5.082 12.950 1.00 86.62 213 ALA A C 1
ATOM 1580 O O . ALA A 1 213 ? -10.573 4.173 13.114 1.00 86.62 213 ALA A O 1
ATOM 1581 N N . ALA A 1 214 ? -9.961 6.302 13.455 1.00 82.88 214 ALA A N 1
ATOM 1582 C CA . ALA A 1 214 ? -11.141 6.657 14.243 1.00 82.88 214 ALA A CA 1
ATOM 1583 C C . ALA A 1 214 ? -12.447 6.490 13.444 1.00 82.88 214 ALA A C 1
ATOM 1585 O O . ALA A 1 214 ? -13.443 5.986 13.971 1.00 82.88 214 ALA A O 1
ATOM 1586 N N . VAL A 1 215 ? -12.446 6.851 12.155 1.00 83.38 215 VAL A N 1
ATOM 1587 C CA . VAL A 1 215 ? -13.600 6.647 11.266 1.00 83.38 215 VAL A CA 1
ATOM 1588 C C . VAL A 1 215 ? -13.908 5.158 11.090 1.00 83.38 215 VAL A C 1
ATOM 1590 O O . VAL A 1 215 ? -15.077 4.777 11.175 1.00 83.38 215 VAL A O 1
ATOM 1593 N N . LEU A 1 216 ? -12.894 4.315 10.877 1.00 86.25 216 LEU A N 1
ATOM 1594 C CA . LEU A 1 216 ? -13.072 2.864 10.737 1.00 86.25 216 LEU A CA 1
ATOM 1595 C C . LEU A 1 216 ? -13.620 2.231 12.020 1.00 86.25 216 LEU A C 1
ATOM 1597 O O . LEU A 1 216 ? -14.599 1.487 11.965 1.00 86.25 216 LEU A O 1
ATOM 1601 N N . LEU A 1 217 ? -13.046 2.577 13.175 1.00 86.88 217 LEU A N 1
ATOM 1602 C CA . LEU A 1 217 ? -13.509 2.092 14.477 1.00 86.88 217 LEU A CA 1
ATOM 1603 C C . LEU A 1 217 ? -14.955 2.518 14.753 1.00 86.88 217 LEU A C 1
ATOM 1605 O O . LEU A 1 217 ? -15.744 1.718 15.245 1.00 86.88 217 LEU A O 1
ATOM 1609 N N . SER A 1 218 ? -15.346 3.735 14.369 1.00 84.88 218 SER A N 1
ATOM 1610 C CA . SER A 1 218 ? -16.742 4.168 14.470 1.00 84.88 218 SER A CA 1
ATOM 1611 C C . SER A 1 218 ? -17.691 3.334 13.615 1.00 84.88 218 SER A C 1
ATOM 1613 O O . SER A 1 218 ? -18.784 3.030 14.083 1.00 84.88 218 SER A O 1
ATOM 1615 N N . ILE A 1 219 ? -17.306 2.960 12.387 1.00 85.56 219 ILE A N 1
ATOM 1616 C CA . ILE A 1 219 ? -18.139 2.088 11.536 1.00 85.56 219 ILE A CA 1
ATOM 1617 C C . ILE A 1 219 ? -18.330 0.734 12.211 1.00 85.56 219 ILE A C 1
ATOM 1619 O O . ILE A 1 219 ? -19.447 0.222 12.262 1.00 85.56 219 ILE A O 1
ATOM 1623 N N . LEU A 1 220 ? -17.251 0.163 12.746 1.00 86.75 220 LEU A N 1
ATOM 1624 C CA . LEU A 1 220 ? -17.288 -1.121 13.441 1.00 86.75 220 LEU A CA 1
ATOM 1625 C C . LEU A 1 220 ? -18.241 -1.078 14.640 1.00 86.75 220 LEU A C 1
ATOM 1627 O O . LEU A 1 220 ? -19.108 -1.939 14.774 1.00 86.75 220 LEU A O 1
ATOM 1631 N N . VAL A 1 221 ? -18.165 -0.030 15.462 1.00 85.69 221 VAL A N 1
ATOM 1632 C CA . VAL A 1 221 ? -19.081 0.104 16.600 1.00 85.69 221 VAL A CA 1
ATOM 1633 C C . VAL A 1 221 ? -20.532 0.310 16.145 1.00 85.69 221 VAL A C 1
ATOM 1635 O O . VAL A 1 221 ? -21.429 -0.337 16.687 1.00 85.69 221 VAL A O 1
ATOM 1638 N N . ASP A 1 222 ? -20.773 1.159 15.139 1.00 84.25 222 ASP A N 1
ATOM 1639 C CA . ASP A 1 222 ? -22.118 1.416 14.596 1.00 84.25 222 ASP A CA 1
ATOM 1640 C C . ASP 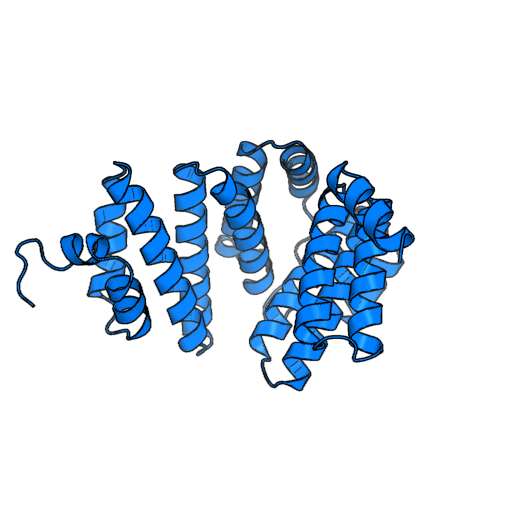A 1 222 ? -22.739 0.155 13.958 1.00 84.25 222 ASP A C 1
ATOM 1642 O O . ASP A 1 222 ? -23.962 0.015 13.915 1.00 84.25 222 ASP A O 1
ATOM 1646 N N . THR A 1 223 ? -21.908 -0.787 13.499 1.00 84.12 223 THR A N 1
ATOM 1647 C CA . THR A 1 223 ? -22.331 -2.083 12.940 1.00 84.12 223 THR A CA 1
ATOM 1648 C C . THR A 1 223 ? -22.445 -3.202 13.984 1.00 84.12 223 THR A C 1
ATOM 1650 O O . THR A 1 223 ? -22.794 -4.329 13.635 1.00 84.12 223 THR A O 1
ATOM 1653 N N . GLY A 1 224 ? -22.250 -2.891 15.272 1.00 84.31 224 GLY A N 1
ATOM 1654 C CA . GLY A 1 224 ? -22.498 -3.796 16.402 1.00 84.31 224 GLY A CA 1
ATOM 1655 C C . GLY A 1 224 ? -21.244 -4.363 17.069 1.00 84.31 224 GLY A C 1
ATOM 1656 O O . GLY A 1 224 ? -21.355 -5.100 18.051 1.00 84.31 224 GLY A O 1
ATOM 1657 N N . ASP A 1 225 ? -20.047 -4.007 16.599 1.00 84.75 225 ASP A N 1
ATOM 1658 C CA . ASP A 1 225 ? -18.795 -4.405 17.236 1.00 84.75 225 ASP A CA 1
ATOM 1659 C C . ASP A 1 225 ? -18.391 -3.443 18.360 1.00 84.75 225 ASP A C 1
ATOM 1661 O O . ASP A 1 225 ? -17.484 -2.612 18.258 1.00 84.75 225 ASP A O 1
ATOM 1665 N N . HIS A 1 226 ? -19.081 -3.580 19.488 1.00 82.75 226 HIS A N 1
ATOM 1666 C CA . HIS A 1 226 ? -18.855 -2.756 20.673 1.00 82.75 226 HIS A CA 1
ATOM 1667 C C . HIS A 1 226 ? -17.499 -3.003 21.358 1.00 82.75 226 HIS A C 1
ATOM 1669 O O . HIS A 1 226 ? -17.113 -2.229 22.234 1.00 82.75 226 HIS A O 1
ATOM 1675 N N . SER A 1 227 ? -16.740 -4.034 20.960 1.00 83.88 227 SER A N 1
ATOM 1676 C CA . SER A 1 227 ? -15.386 -4.253 21.491 1.00 83.88 227 SER A CA 1
ATOM 1677 C C . SER A 1 227 ? -14.416 -3.134 21.089 1.00 83.88 227 SER A C 1
ATOM 1679 O O . SER A 1 227 ? -13.437 -2.877 21.789 1.00 83.88 227 SER A O 1
ATOM 1681 N N . MET A 1 228 ? -14.720 -2.416 20.002 1.00 82.94 228 MET A N 1
ATOM 1682 C CA . MET A 1 228 ? -13.918 -1.300 19.495 1.00 82.94 228 MET A CA 1
ATOM 1683 C C . MET A 1 228 ? -14.179 0.027 20.222 1.00 82.94 228 MET A C 1
ATOM 1685 O O . MET A 1 228 ? -13.426 0.985 20.038 1.00 82.94 228 MET A O 1
ATOM 1689 N N . SER A 1 229 ? -15.205 0.110 21.079 1.00 76.94 229 SER A N 1
ATOM 1690 C CA . SER A 1 229 ? -15.571 1.359 21.761 1.00 76.94 229 SER A CA 1
ATOM 1691 C C . SER A 1 229 ? -14.470 1.892 22.680 1.00 76.94 229 SER A C 1
ATOM 1693 O O . SER A 1 229 ? -14.289 3.106 22.758 1.00 76.94 229 SER A O 1
ATOM 1695 N N . SER A 1 230 ? -13.708 1.022 23.351 1.00 72.81 230 SER A N 1
ATOM 1696 C CA . SER A 1 230 ? -12.587 1.439 24.207 1.00 72.81 230 SER A CA 1
ATOM 1697 C C . SER A 1 230 ? -11.441 2.044 23.394 1.00 72.81 230 SER A C 1
ATOM 1699 O O . SER A 1 230 ? -10.933 3.101 23.760 1.00 72.81 230 SER A O 1
ATOM 1701 N N . TRP A 1 231 ? -11.089 1.425 22.265 1.00 73.94 231 TRP A N 1
ATOM 1702 C CA . TRP A 1 231 ? -10.072 1.924 21.339 1.00 73.94 231 TRP A CA 1
ATOM 1703 C C . TRP A 1 231 ? -10.465 3.269 20.733 1.00 73.94 231 TRP A C 1
ATOM 1705 O O . TRP A 1 231 ? -9.669 4.203 20.751 1.00 73.94 231 TRP A O 1
ATOM 1715 N N . LEU A 1 232 ? -11.711 3.401 20.268 1.00 75.44 232 LEU A N 1
ATOM 1716 C CA . LEU A 1 232 ? -12.221 4.674 19.759 1.00 75.44 232 LEU A CA 1
ATOM 1717 C C . LEU A 1 232 ? -12.199 5.764 20.843 1.00 75.44 232 LEU A C 1
ATOM 1719 O O . LEU A 1 232 ? -11.772 6.885 20.576 1.00 75.44 232 LEU A O 1
ATOM 1723 N N . SER A 1 233 ? -12.610 5.428 22.069 1.00 70.62 233 SER A N 1
ATOM 1724 C CA . SER A 1 233 ? -12.607 6.370 23.197 1.00 70.62 233 SER A CA 1
ATOM 1725 C C . SER A 1 233 ? -11.193 6.822 23.561 1.00 70.62 233 SER A C 1
ATOM 1727 O O . SER A 1 233 ? -10.985 7.998 23.835 1.00 70.62 233 SER A O 1
ATOM 1729 N N . MET A 1 234 ? -10.217 5.911 23.541 1.00 69.62 234 MET A N 1
ATOM 1730 C CA . MET A 1 234 ? -8.807 6.233 23.774 1.00 69.62 234 MET A CA 1
ATOM 1731 C C . MET A 1 234 ? -8.297 7.236 22.733 1.00 69.62 234 MET A C 1
ATOM 1733 O O . MET A 1 234 ? -7.802 8.294 23.110 1.00 69.62 234 MET A O 1
ATOM 1737 N N . LEU A 1 235 ? -8.513 6.968 21.438 1.00 70.44 235 LEU A N 1
ATOM 1738 C CA . LEU A 1 235 ? -8.077 7.871 20.365 1.00 70.44 235 LEU A CA 1
ATOM 1739 C C . LEU A 1 235 ? -8.708 9.254 20.476 1.00 70.44 235 LEU A C 1
ATOM 1741 O O . LEU A 1 235 ? -8.026 10.254 20.286 1.00 70.44 235 LEU A O 1
ATOM 1745 N N . VAL A 1 236 ? -9.998 9.321 20.790 1.00 67.56 236 VAL A N 1
ATOM 1746 C CA . VAL A 1 236 ? -10.688 10.595 20.983 1.00 67.56 236 VAL A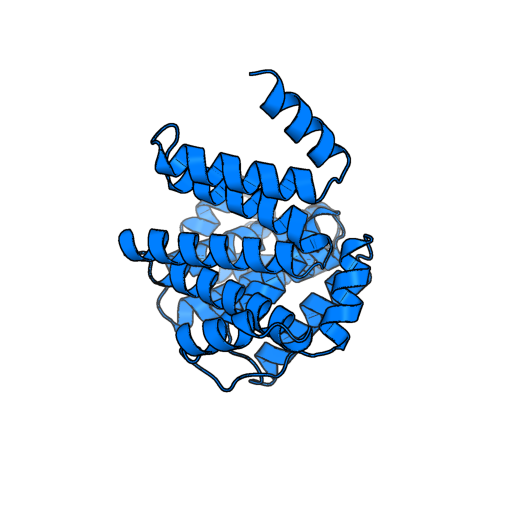 CA 1
ATOM 1747 C C . VAL A 1 236 ? -10.135 11.357 22.190 1.00 67.56 236 VAL A C 1
ATOM 1749 O O . VAL A 1 236 ? -9.877 12.552 22.083 1.00 67.56 236 VAL A O 1
ATOM 1752 N N . ASN A 1 237 ? -9.990 10.690 23.337 1.00 62.38 237 ASN A N 1
ATOM 1753 C CA . ASN A 1 237 ? -9.666 11.349 24.604 1.00 62.38 237 ASN A CA 1
ATOM 1754 C C . ASN A 1 237 ? -8.204 11.797 24.685 1.00 62.38 237 ASN A C 1
ATOM 1756 O O . ASN A 1 237 ? -7.903 12.796 25.334 1.00 62.38 237 ASN A O 1
ATOM 1760 N N . GLU A 1 238 ? -7.295 11.064 24.045 1.00 56.00 238 GLU A N 1
ATOM 1761 C CA . GLU A 1 238 ? -5.865 11.388 24.029 1.00 56.00 238 GLU A CA 1
ATOM 1762 C C . GLU A 1 238 ? -5.513 12.456 22.986 1.00 56.00 238 GLU A C 1
ATOM 1764 O O . GLU A 1 238 ? -4.466 13.098 23.074 1.00 56.00 238 GLU A O 1
ATOM 1769 N N . SER A 1 239 ? -6.402 12.701 22.024 1.00 52.84 239 SER A N 1
ATOM 1770 C CA . SER A 1 239 ? -6.123 13.579 20.896 1.00 52.84 239 SER A CA 1
ATOM 1771 C C . SER A 1 239 ? -6.796 14.937 21.061 1.00 52.84 239 SER A C 1
ATOM 1773 O O . SER A 1 239 ? -7.979 15.115 20.784 1.00 52.84 239 SER A O 1
ATOM 1775 N N . SER A 1 240 ? -6.014 15.963 21.382 1.00 47.28 240 SER A N 1
ATOM 1776 C CA . SER A 1 240 ? -6.409 17.380 21.290 1.00 47.28 240 SER A CA 1
ATOM 1777 C C . SER A 1 240 ? -6.533 17.889 19.835 1.00 47.28 240 SER A C 1
ATOM 1779 O O . SER A 1 240 ? -6.373 19.079 19.560 1.00 47.28 240 SER A O 1
ATOM 1781 N N . MET A 1 241 ? -6.782 16.994 18.873 1.00 54.16 241 MET A N 1
ATOM 1782 C CA . MET A 1 241 ? -6.380 17.178 17.479 1.00 54.16 241 MET A CA 1
ATOM 1783 C C . MET A 1 241 ? -7.493 17.746 16.585 1.00 54.16 241 MET A C 1
ATOM 1785 O O . MET A 1 241 ? -8.568 17.146 16.477 1.00 54.16 241 MET A O 1
ATOM 1789 N N . PRO A 1 242 ? -7.232 18.847 15.849 1.00 52.16 242 PRO A N 1
ATOM 1790 C CA . PRO A 1 242 ? -8.167 19.410 14.873 1.00 52.16 242 PRO A CA 1
ATOM 1791 C C . PRO A 1 242 ? -8.632 18.416 13.794 1.00 52.16 242 PRO A C 1
ATOM 1793 O O . PRO A 1 242 ? -9.751 18.544 13.296 1.00 52.16 242 PRO A O 1
ATOM 1796 N N . ALA A 1 243 ? -7.813 17.418 13.440 1.00 47.78 243 ALA A N 1
ATOM 1797 C CA . ALA A 1 243 ? -8.146 16.392 12.449 1.00 47.78 243 ALA A CA 1
ATOM 1798 C C . ALA A 1 243 ? -9.226 15.418 12.950 1.00 47.78 243 ALA A C 1
ATOM 1800 O O . ALA A 1 243 ? -10.202 15.175 12.239 1.00 47.78 243 ALA A O 1
ATOM 1801 N N . ILE A 1 244 ? -9.124 14.947 14.200 1.00 50.12 244 ILE A N 1
ATOM 1802 C CA . ILE A 1 244 ? -10.176 14.135 14.829 1.00 50.12 244 ILE A CA 1
ATOM 1803 C C . ILE A 1 244 ? -11.429 14.979 15.035 1.00 50.12 244 ILE A C 1
ATOM 1805 O O . ILE A 1 244 ? -12.510 14.514 14.702 1.00 50.12 244 ILE A O 1
ATOM 1809 N N . ALA A 1 245 ? -11.296 16.237 15.471 1.00 51.75 245 ALA A N 1
ATOM 1810 C CA . ALA A 1 245 ? -12.423 17.167 15.579 1.00 51.75 245 ALA A CA 1
ATOM 1811 C C . ALA A 1 245 ? -13.126 17.425 14.226 1.00 51.75 245 ALA A C 1
ATOM 1813 O O . ALA A 1 245 ? -14.336 17.639 14.167 1.00 51.75 245 ALA A O 1
ATOM 1814 N N . THR A 1 246 ? -12.384 17.394 13.117 1.00 49.19 246 THR A N 1
ATOM 1815 C CA . THR A 1 246 ? -12.942 17.530 11.763 1.00 49.19 246 THR A CA 1
ATOM 1816 C C . THR A 1 246 ? -13.611 16.229 11.312 1.00 49.19 246 THR A C 1
ATOM 1818 O O . THR A 1 246 ? -14.742 16.259 10.825 1.00 49.19 246 THR A O 1
ATOM 1821 N N . ALA A 1 247 ? -12.975 15.076 11.533 1.00 48.28 247 ALA A N 1
ATOM 1822 C CA . ALA A 1 247 ? -13.542 13.762 11.229 1.00 48.28 247 ALA A CA 1
ATOM 1823 C C . ALA A 1 247 ? -14.817 13.469 12.050 1.00 48.28 247 ALA A C 1
ATOM 1825 O O . ALA A 1 247 ? -15.805 12.978 11.499 1.00 48.28 247 ALA A O 1
ATOM 1826 N N . THR A 1 248 ? -14.847 13.852 13.333 1.00 48.75 248 THR A N 1
ATOM 1827 C CA . THR A 1 248 ? -16.025 13.760 14.214 1.00 48.75 248 THR A CA 1
ATOM 1828 C C . THR A 1 248 ? -17.139 14.709 13.776 1.00 48.75 248 THR A C 1
ATOM 1830 O O . THR A 1 248 ? -18.308 14.327 13.787 1.00 48.75 248 THR A O 1
ATOM 1833 N N . ARG A 1 249 ? -16.806 15.914 13.291 1.00 43.59 249 ARG A N 1
ATOM 1834 C CA . ARG A 1 249 ? -17.784 16.867 12.734 1.00 43.59 249 ARG A CA 1
ATOM 1835 C C . ARG A 1 249 ? -18.483 16.340 11.476 1.00 43.59 249 ARG A C 1
ATOM 1837 O O . ARG A 1 249 ? -19.636 16.694 11.233 1.00 43.59 249 ARG A O 1
ATOM 1844 N N . HIS A 1 250 ? -17.823 15.488 10.690 1.00 42.47 250 HIS A N 1
ATOM 1845 C CA . HIS A 1 250 ? -18.410 14.852 9.505 1.00 42.47 250 HIS A CA 1
ATOM 1846 C C . HIS A 1 250 ? -19.202 13.566 9.810 1.00 42.47 250 HIS A C 1
ATOM 1848 O O . HIS A 1 250 ? -19.946 13.103 8.943 1.00 42.47 250 HIS A O 1
ATOM 1854 N N . ARG A 1 251 ? -19.100 13.004 11.027 1.00 51.22 251 ARG A N 1
ATOM 1855 C CA . ARG A 1 251 ? -19.866 11.826 11.476 1.00 51.22 251 ARG A CA 1
ATOM 1856 C C . ARG A 1 251 ? -20.381 11.993 12.913 1.00 51.22 251 ARG A C 1
ATOM 1858 O O . ARG A 1 251 ? -19.700 11.600 13.860 1.00 51.22 251 ARG A O 1
ATOM 1865 N N . PRO A 1 252 ? -21.621 12.488 13.090 1.00 48.47 252 PRO A N 1
ATOM 1866 C CA . PRO A 1 252 ? -22.199 12.771 14.406 1.00 48.47 252 PRO A CA 1
ATOM 1867 C C . PRO A 1 252 ? -22.306 11.558 15.344 1.00 48.47 252 PRO A C 1
ATOM 1869 O O . PRO A 1 252 ? -22.467 11.737 16.546 1.00 48.47 252 PRO A O 1
ATOM 1872 N N . THR A 1 253 ? -22.240 10.321 14.835 1.00 49.97 253 THR A N 1
ATOM 1873 C CA . THR A 1 253 ? -22.222 9.112 15.675 1.00 49.97 253 THR A CA 1
ATOM 1874 C C . THR A 1 253 ? -20.934 8.969 16.477 1.00 49.97 253 THR A C 1
ATOM 1876 O O . THR A 1 253 ? -21.008 8.491 17.605 1.00 49.97 253 THR A O 1
ATOM 1879 N N . ILE A 1 254 ? -19.798 9.481 15.985 1.00 41.88 254 ILE A N 1
ATOM 1880 C CA . ILE A 1 254 ? -18.542 9.497 16.749 1.00 41.88 254 ILE A CA 1
ATOM 1881 C C . ILE A 1 254 ? -18.717 10.333 18.025 1.00 41.88 254 ILE A C 1
ATOM 1883 O O . ILE A 1 254 ? -18.280 9.908 19.090 1.00 41.88 254 ILE A O 1
ATOM 1887 N N . LEU A 1 255 ? -19.456 11.452 17.955 1.00 41.78 255 LEU A N 1
ATOM 1888 C CA . LEU A 1 255 ? -19.749 12.324 19.105 1.00 41.78 255 LEU A CA 1
ATOM 1889 C C . LEU A 1 255 ? -20.508 11.605 20.235 1.00 41.78 255 LEU A C 1
ATOM 1891 O O . LEU A 1 255 ? -20.321 11.954 21.397 1.00 41.78 255 LEU A O 1
ATOM 1895 N N . LYS A 1 256 ? -21.292 10.555 19.938 1.00 46.06 256 LYS A N 1
ATOM 1896 C CA . LYS A 1 256 ? -22.007 9.765 20.964 1.00 46.06 256 LYS A CA 1
ATOM 1897 C C . LYS A 1 256 ? -21.069 8.989 21.896 1.00 46.06 256 LYS A C 1
ATOM 1899 O O . LYS A 1 256 ? -21.482 8.621 22.991 1.00 46.06 256 LYS A O 1
ATOM 1904 N N . PHE A 1 257 ? -19.834 8.728 21.463 1.00 43.44 257 PHE A N 1
ATOM 1905 C CA . PHE A 1 257 ? -18.803 8.073 22.278 1.00 43.44 257 PHE A CA 1
ATOM 1906 C C . PHE A 1 257 ? -17.974 9.072 23.091 1.00 43.44 257 PHE A C 1
ATOM 1908 O O . PHE A 1 257 ? -17.388 8.691 24.099 1.00 43.44 257 PHE A O 1
ATOM 1915 N N . ILE A 1 258 ? -17.959 10.341 22.674 1.00 38.91 258 ILE A N 1
ATOM 1916 C CA . ILE A 1 258 ? -17.248 11.444 23.340 1.00 38.91 258 ILE A CA 1
ATOM 1917 C C . ILE A 1 258 ? -18.126 12.057 24.438 1.00 38.91 258 ILE A C 1
ATOM 1919 O O . ILE A 1 258 ? -17.636 12.441 25.495 1.00 38.91 258 ILE A O 1
ATOM 1923 N N . GLU A 1 259 ? -19.443 12.076 24.224 1.00 41.03 259 GLU A N 1
ATOM 1924 C CA . GLU A 1 259 ? -20.429 12.557 25.186 1.00 41.03 259 GLU A CA 1
ATOM 1925 C C . GLU A 1 259 ? -21.588 11.553 25.315 1.00 41.03 259 GLU A C 1
ATOM 1927 O O . GLU A 1 259 ? -22.533 11.583 24.522 1.00 41.03 259 GLU A O 1
ATOM 1932 N N . PRO A 1 260 ? -21.602 10.690 26.353 1.00 36.31 260 PRO A N 1
ATOM 1933 C CA . PRO A 1 260 ? -22.759 9.839 26.653 1.00 36.31 260 PRO A CA 1
ATOM 1934 C C . PRO A 1 260 ? -24.021 10.652 27.002 1.00 36.31 260 PRO A C 1
ATOM 1936 O O . PRO A 1 260 ? -25.119 10.104 27.090 1.00 36.31 260 PRO A O 1
ATOM 1939 N N . GLN A 1 261 ? -23.863 11.957 27.237 1.00 33.22 261 GLN A N 1
ATOM 1940 C CA . GLN A 1 261 ? -24.911 12.916 27.556 1.00 33.22 261 GLN A CA 1
ATOM 1941 C C . GLN A 1 261 ? -24.645 14.166 26.719 1.00 33.22 261 GLN A C 1
ATOM 1943 O O . GLN A 1 261 ? -23.798 14.971 27.084 1.00 33.22 261 GLN A O 1
ATOM 1948 N N . GLY A 1 262 ? -25.300 14.283 25.564 1.00 35.50 262 GLY A N 1
ATOM 1949 C CA . GLY A 1 262 ? -25.029 15.374 24.631 1.00 35.50 262 GLY A CA 1
ATOM 1950 C C . GLY A 1 262 ? -25.169 16.752 25.278 1.00 35.50 262 GLY A C 1
ATOM 1951 O O . GLY A 1 262 ? -26.248 17.091 25.762 1.00 35.50 262 GLY A O 1
ATOM 1952 N N . THR A 1 263 ? -24.097 17.538 25.225 1.00 29.02 263 THR A N 1
ATOM 1953 C CA . THR A 1 263 ? -24.089 18.991 25.409 1.00 29.02 263 THR A CA 1
ATOM 1954 C C . THR A 1 263 ? -22.811 19.581 24.805 1.00 29.02 263 THR A C 1
ATOM 1956 O O . THR A 1 263 ? -21.867 19.843 25.545 1.00 29.02 263 THR A O 1
ATOM 1959 N N . CYS A 1 264 ? -22.837 19.873 23.498 1.00 34.12 264 CYS A N 1
ATOM 1960 C CA . CYS A 1 264 ? -22.321 21.105 22.878 1.00 34.12 264 CYS A CA 1
ATOM 1961 C C . CYS A 1 264 ? -22.879 21.272 21.454 1.00 34.12 264 CYS A C 1
ATOM 1963 O O . CYS A 1 264 ? -22.673 20.370 20.612 1.00 34.12 264 CYS A O 1
#

Foldseek 3Di:
DVVLVVLVVCVVVLDLVSLVVQLVVLCVCCVVVVDPVVRSLVSNLVSLVSSCLQVDLVSLVSNLVSLCVQLVVCVVVVVNVSNLLSLLQSLLSLLSNVVVVNPVSVVVNVVSPDRPDADDDRDDVLLVVLSNCVSVVPLVSLVVQLVVLVVCCVVRVDDVSNSLSRNLVSLVSSCVVVDLVSLLSNLVSLQSVLVVCVVVVNNVSSLQSLLVSLLSLLVSVVVPNCVSLVVNLCSVVVDPDPSNVVSCVVPVSSVCSVDVPDDD

Radius of gyration: 19.78 Å; chains: 1; bounding box: 46×39×58 Å

Sequence (264 aa):
MTDHIDLIQQAAAGSTSAHLGLVDLAIAAGASGSCRQIESLAAAETWARLAAAGGGKEENRALVGVLLARAEFEISRCAVYNAQWYEGEARRVLKLLVALDDADARQALEELGAPPQGEHHEPDLLVFTNLAAAARGDLAALGSLCDEAFRLLHDGQSDPIEALTAGELYARLASASGDADHMRRLAGVLLKRAEYEYREGWAALADNAVAEAAVLLSILVDTGDHSMSSWLSMLVNESSMPAIATATRHRPTILKFIEPQGTC

Secondary structure (DSSP, 8-state):
-HHHHHHHHHHHTT-HHHHHHHHHHHHHHHHTTSS-HHHHHHHHHHHHHHHHTT--HHHHHHHHHHHHHHHHHHHHTT-HHHHHHHHHHHHHHHHHHHHTT-HHHHHHHHHT-S-TT-PPPPPPHHHHHHHHHHHTT-HHHHHHHHHHHHHHHHTT-S-HHHHHHHHHHHHHHHHTT--HHHHHHHHHHHHHHHHHHHHTT-HHHHHHHHHHHHHHHHHHHHTT-GGGHHHHHHHHHH---HHHHHHHHH-HHHHHHH-SS---

Organism: Sphingomonas paucimobil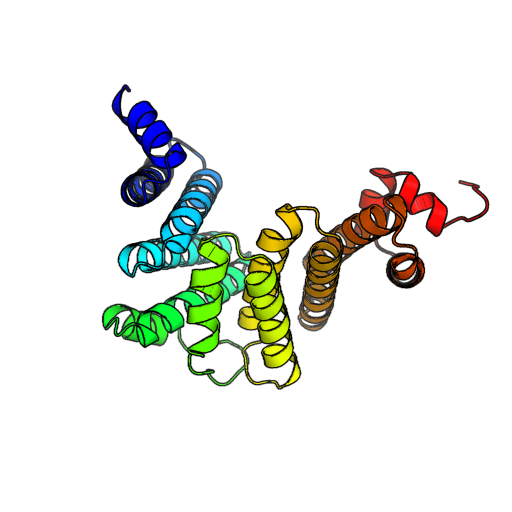is (NCBI:txid13689)